Protein AF-0000000087542215 (afdb_homodimer)

Secondary structure (DSSP, 8-state):
---PPPPP------------------S--SS--TTEEEEEESS---HHHHHHHHHHHHHHT-S-EEE-SSHHHHHHTT---------S--EEE-S-GGG---TTPEEEEE---TTPEEGGGPPPPSEEEEEE--TTS---HHHHHH-SEEEE---SS---HHHHHHHHHHHHHHHTT-STTSGGG-/---PPPPP------------------S--SS--TTEEEEEESS---HHHHHHHHHHHHHHT-S-EEE-SSHHHHHHTT---------S--EEE-S-GGG---TTPEEEEE---TTPEEGGGPPPPSEEEEEE--TTS---HHHHHH-SEEEE---SS---HHHHHHHHHHHHHHHTT-STTSGGG-

Nearest PDB structures (foldseek):
  1v2x-assembly1_A-2  TM=7.928E-01  e=1.496E-0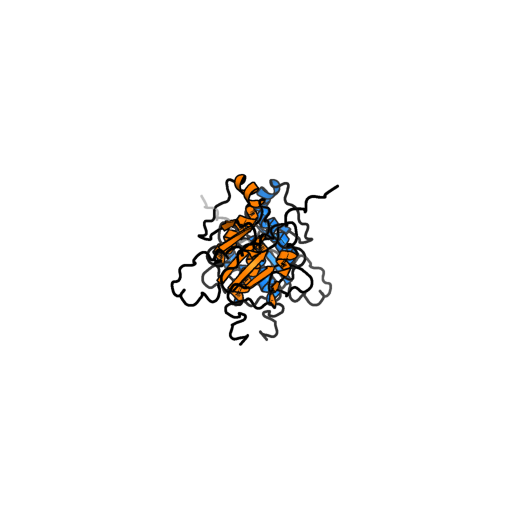8  Thermus thermophilus
  7edc-assembly1_A-2  TM=7.961E-01  e=5.484E-08  Escherichia coli
  5l0z-assembly1_B  TM=7.929E-01  e=1.410E-07  Sinorhizobium meliloti 1021
  4x3m-assembly1_B  TM=7.501E-01  e=1.114E-07  Thermus thermophilus HB8
  1ipa-assembly1_A  TM=7.919E-01  e=6.171E-07  Thermus thermophilus

Solvent-accessible surface area (backbone atoms only — not comparable to full-atom values): 21801 Å² total; per-residue (Å²): 133,83,80,74,80,77,77,81,81,77,77,75,70,80,72,81,76,76,77,77,68,72,80,65,82,75,60,76,65,61,80,68,64,70,72,42,39,32,39,36,35,43,43,40,57,47,43,68,47,52,51,48,36,47,53,43,32,46,28,71,62,38,63,35,37,36,34,28,71,58,46,29,61,61,40,37,74,67,49,80,76,61,81,69,74,81,46,100,45,54,76,44,83,44,92,49,72,87,74,58,68,63,88,80,42,43,41,30,29,54,43,90,52,91,87,39,39,49,48,78,77,55,64,47,58,44,26,29,33,39,33,36,41,23,82,89,57,72,62,55,64,71,59,53,68,66,28,80,42,45,26,22,74,93,48,51,74,84,74,56,60,37,43,49,53,38,38,55,53,44,53,50,58,61,48,54,68,54,19,56,81,10,79,84,56,103,128,84,74,72,80,77,75,81,77,78,76,74,69,79,70,80,74,76,76,77,69,71,80,63,83,74,62,76,65,62,81,68,63,70,72,42,37,32,39,35,36,42,43,39,57,48,46,66,48,52,51,46,37,48,52,42,31,46,26,72,62,38,64,37,38,37,34,27,70,57,47,29,60,62,40,37,74,66,47,80,77,60,82,70,74,78,46,100,44,55,76,43,83,44,93,50,72,85,75,58,67,62,89,79,41,44,40,31,31,54,43,89,52,91,88,39,38,50,48,79,77,54,64,47,59,45,25,30,33,41,32,37,44,23,82,88,57,72,61,53,66,71,60,53,69,66,26,79,42,45,25,22,77,94,51,51,75,84,74,55,61,36,42,48,51,39,39,53,52,46,51,50,58,61,48,54,69,54,20,56,80,10,79,86,56,103

Radius of gyration: 26.24 Å; Cα contacts (8 Å, |Δi|>4): 609; chains: 2; bounding box: 52×105×101 Å

Foldseek 3Di:
DDPPDDPPPPPPPPDPPPLPQPDPDPDVPPPLQLAAEEEEEEAAAALVLVLLLVVLCLVLVHQEYEYEDCRHVVHVVVDPDSVCPDDVHYYYYDHDPLSDDHPPAAEEEEDDDPPAAELLPDAAASHYYYYYYYQPDHDDPVSVVSGPHYYYHPDDDDDGPSVSSNVNSVSSVVCPSSHCPRPVND/DPPDPDPPPPPPPPPDPPLPPPPPDPDVPPPLQLAAEEEEEEAAAALVLVLLLVVLCLVLVHQEYEYEDCRHVVHVVVVPDSVCPPDVHYYYYDHDPLSDDPPPAAEEEEDDDPPAAELLPDAAASHYYYYYYYQPDHDDPVSVVSGPHYYYHPDDDDDGPSVSSNVNSVSSVVCPSSHCPRPVND

InterPro domains:
  IPR001537 tRNA/rRNA methyltransferase, SpoU type [PF00588] (39-170)
  IPR004384 RNA methyltransferase TrmJ/LasT [PTHR42786] (39-177)
  IPR029026 tRNA (guanine-N1-)-methyltransferase, N-terminal [G3DSA:3.40.1280.10] (31-183)
  IPR029028 Alpha/beta knot methyltransferases [SSF75217] (33-174)

Sequence (372 aa):
MAMLPSPPILKLTPSPIPRIIAPFPKGTPPVANKRYSCIGLFNPKSPENVGSVMRAAGCYGVASVFYTGKRYERAADFVTDTKKVHYDIPLIGIDDLKKILPLGCVPVAVELVEGARPLPEYTHPDRALYIFGPEDGSLDKDIRDWCEDVVYIPTTGCMNLAATVNVVLYDRMAKGNNTRSGPQFRMAMLPSPPILKLTPSPIPRIIAPFPKGTPPVANKRYSCIGLFNPKSPENVGSVMRAAGCYGVASVFYTGKRYERAADFVTDTKKVHYDIPLIGIDDLKKILPLGCVPVAVELVEGARPLPEYTHPDRALYIFGPEDGSLDKDIRDWCEDVVYIPTTGCMNLAATVNVVLYDRMAKGNNTRSGPQFR

Structure (mmCIF, N/CA/C/O backbone):
data_AF-0000000087542215-model_v1
#
loop_
_entity.id
_entity.type
_entity.pdbx_description
1 polymer 'tRNA/rRNA methyltransferase SpoU type domain-containing protein'
#
loop_
_atom_site.group_PDB
_atom_site.id
_atom_site.type_symbol
_atom_site.label_atom_id
_atom_site.label_alt_id
_atom_site.label_comp_id
_atom_site.label_asym_id
_atom_site.label_entity_id
_atom_site.label_seq_id
_atom_site.pdbx_PDB_ins_code
_atom_site.Cartn_x
_atom_site.Cartn_y
_atom_site.Cartn_z
_atom_site.occupancy
_atom_site.B_iso_or_equiv
_atom_site.auth_seq_id
_atom_site.auth_comp_id
_atom_site.auth_asym_id
_atom_site.auth_atom_id
_atom_site.pdbx_PDB_model_num
ATOM 1 N N . MET A 1 1 ? 18.953 -49.062 -56.219 1 31.47 1 MET A N 1
ATOM 2 C CA . MET A 1 1 ? 19.328 -48.5 -54.938 1 31.47 1 MET A CA 1
ATOM 3 C C . MET A 1 1 ? 18.109 -48.312 -54.031 1 31.47 1 MET A C 1
ATOM 5 O O . MET A 1 1 ? 17.188 -47.562 -54.344 1 31.47 1 MET A O 1
ATOM 9 N N . ALA A 1 2 ? 17.766 -49.375 -53.25 1 39.12 2 ALA A N 1
ATOM 10 C CA . ALA A 1 2 ? 16.578 -49.562 -52.438 1 39.12 2 ALA A CA 1
ATOM 11 C C . ALA A 1 2 ? 16.516 -48.5 -51.312 1 39.12 2 ALA A C 1
ATOM 13 O O . ALA A 1 2 ? 17.5 -48.281 -50.625 1 39.12 2 ALA A O 1
ATOM 14 N N . MET A 1 3 ? 15.703 -47.469 -51.438 1 37.94 3 MET A N 1
ATOM 15 C CA . MET A 1 3 ? 15.477 -46.375 -50.469 1 37.94 3 MET A CA 1
ATOM 16 C C . MET A 1 3 ? 15.109 -46.938 -49.094 1 37.94 3 MET A C 1
ATOM 18 O O . MET A 1 3 ? 14.18 -47.719 -48.969 1 37.94 3 MET A O 1
ATOM 22 N N . LEU A 1 4 ? 16.031 -47.156 -48.125 1 42.12 4 LEU A N 1
ATOM 23 C CA . LEU A 1 4 ? 15.781 -47.688 -46.812 1 42.12 4 LEU A CA 1
ATOM 24 C C . LEU A 1 4 ? 14.695 -46.906 -46.094 1 42.12 4 LEU A C 1
ATOM 26 O O . LEU A 1 4 ? 14.648 -45.656 -46.188 1 42.12 4 LEU A O 1
ATOM 30 N N . PRO A 1 5 ? 13.57 -47.5 -45.688 1 43.09 5 PRO A N 1
ATOM 31 C CA . PRO A 1 5 ? 12.453 -46.781 -45.031 1 43.09 5 PRO A CA 1
ATOM 32 C C . PRO A 1 5 ? 12.883 -46 -43.812 1 43.09 5 PRO A C 1
ATOM 34 O O . PRO A 1 5 ? 13.883 -46.344 -43.156 1 43.09 5 PRO A O 1
ATOM 37 N N . SER A 1 6 ? 12.625 -44.688 -43.688 1 43.38 6 SER A N 1
ATOM 38 C CA . SER A 1 6 ? 12.938 -43.781 -42.562 1 43.38 6 SER A CA 1
ATOM 39 C C . SER A 1 6 ? 12.445 -44.312 -41.25 1 43.38 6 SER A C 1
ATOM 41 O O . SER A 1 6 ? 11.406 -44.969 -41.188 1 43.38 6 SER A O 1
ATOM 43 N N . PRO A 1 7 ? 13.273 -44.5 -40.219 1 43 7 PRO A N 1
ATOM 44 C CA . PRO A 1 7 ? 12.93 -45.094 -38.938 1 43 7 PRO A CA 1
ATOM 45 C C . PRO A 1 7 ? 11.719 -44.438 -38.281 1 43 7 PRO A C 1
ATOM 47 O O . PRO A 1 7 ? 11.414 -43.281 -38.531 1 43 7 PRO A O 1
ATOM 50 N N . PRO A 1 8 ? 10.758 -45.219 -37.719 1 36.31 8 PRO A N 1
ATOM 51 C CA . PRO A 1 8 ? 9.516 -44.719 -37.125 1 36.31 8 PRO A CA 1
ATOM 52 C C . PRO A 1 8 ? 9.766 -43.688 -36.031 1 36.31 8 PRO A C 1
ATOM 54 O O . PRO A 1 8 ? 10.789 -43.75 -35.344 1 36.31 8 PRO A O 1
ATOM 57 N N . ILE A 1 9 ? 9.328 -42.438 -36.094 1 38.25 9 ILE A N 1
ATOM 58 C CA . ILE A 1 9 ? 9.359 -41.344 -35.125 1 38.25 9 ILE A CA 1
ATOM 59 C C . ILE A 1 9 ? 8.82 -41.844 -33.781 1 38.25 9 ILE A C 1
ATOM 61 O O . ILE A 1 9 ? 7.676 -42.281 -33.688 1 38.25 9 ILE A O 1
ATOM 65 N N . LEU A 1 10 ? 9.625 -42.406 -32.906 1 34.03 10 LEU A N 1
ATOM 66 C CA . LEU A 1 10 ? 9.195 -42.781 -31.547 1 34.03 10 LEU A CA 1
ATOM 67 C C . LEU A 1 10 ? 8.453 -41.625 -30.875 1 34.03 10 LEU A C 1
ATOM 69 O O . LEU A 1 10 ? 9.008 -40.531 -30.703 1 34.03 10 LEU A O 1
ATOM 73 N N . LYS A 1 11 ? 7.145 -41.594 -30.891 1 32.12 11 LYS A N 1
ATOM 74 C CA . LYS A 1 11 ? 6.289 -40.719 -30.125 1 32.12 11 LYS A CA 1
ATOM 75 C C . LYS A 1 11 ? 6.664 -40.719 -28.656 1 32.12 11 LYS A C 1
ATOM 77 O O . LYS A 1 11 ? 6.406 -41.688 -27.938 1 32.12 11 LYS A O 1
ATOM 82 N N . LEU A 1 12 ? 7.77 -40.094 -28.203 1 32.38 12 LEU A N 1
ATOM 83 C CA . LEU A 1 12 ? 8.016 -39.906 -26.766 1 32.38 12 LEU A CA 1
ATOM 84 C C . LEU A 1 12 ? 6.789 -39.344 -26.078 1 32.38 12 LEU A C 1
ATOM 86 O O . LEU A 1 12 ? 6.312 -38.25 -26.438 1 32.38 12 LEU A O 1
ATOM 90 N N . THR A 1 13 ? 5.887 -40.156 -25.562 1 32.31 13 THR A N 1
ATOM 91 C CA . THR A 1 13 ? 4.789 -39.719 -24.719 1 32.31 13 THR A CA 1
ATOM 92 C C . THR A 1 13 ? 5.312 -38.875 -23.547 1 32.31 13 THR A C 1
ATOM 94 O O . THR A 1 13 ? 6.25 -39.281 -22.859 1 32.31 13 THR A O 1
ATOM 97 N N . PRO A 1 14 ? 5.219 -37.594 -23.578 1 31.34 14 PRO A N 1
ATOM 98 C CA . PRO A 1 14 ? 5.711 -36.781 -22.453 1 31.34 14 PRO A CA 1
ATOM 99 C C . PRO A 1 14 ? 5.293 -37.344 -21.094 1 31.34 14 PRO A C 1
ATOM 101 O O . PRO A 1 14 ? 4.152 -37.781 -20.938 1 31.34 14 PRO A O 1
ATOM 104 N N . SER A 1 15 ? 6.094 -38.062 -20.359 1 33.78 15 SER A N 1
ATOM 105 C CA . SER A 1 15 ? 5.836 -38.531 -18.984 1 33.78 15 SER A CA 1
ATOM 106 C C . SER A 1 15 ? 5.266 -37.375 -18.141 1 33.78 15 SER A C 1
ATOM 108 O O . SER A 1 15 ? 5.605 -36.219 -18.344 1 33.78 15 SER A O 1
ATOM 110 N N . PRO A 1 16 ? 4.133 -37.594 -17.453 1 33.88 16 PRO A N 1
ATOM 111 C CA . PRO A 1 16 ? 3.506 -36.594 -16.578 1 33.88 16 PRO A CA 1
ATOM 112 C C . PRO A 1 16 ? 4.484 -36 -15.57 1 33.88 16 PRO A C 1
ATOM 114 O O . PRO A 1 16 ? 5.344 -36.688 -15.039 1 33.88 16 PRO A O 1
ATOM 117 N N . ILE A 1 17 ? 5.023 -34.875 -15.75 1 36.44 17 ILE A N 1
ATOM 118 C CA . ILE A 1 17 ? 5.871 -34.156 -14.805 1 36.44 17 ILE A CA 1
ATOM 119 C C . ILE A 1 17 ? 5.32 -34.312 -13.391 1 36.44 17 ILE A C 1
ATOM 121 O O . ILE A 1 17 ? 4.164 -33.969 -13.125 1 36.44 17 ILE A O 1
ATOM 125 N N . PRO A 1 18 ? 5.828 -35.125 -12.5 1 31.59 18 PRO A N 1
ATOM 126 C CA . PRO A 1 18 ? 5.332 -35.312 -11.133 1 31.59 18 PRO A CA 1
ATOM 127 C C . PRO A 1 18 ? 5.133 -33.969 -10.406 1 31.59 18 PRO A C 1
ATOM 129 O O . PRO A 1 18 ? 5.945 -33.062 -10.562 1 31.59 18 PRO A O 1
ATOM 132 N N . ARG A 1 19 ? 3.9 -33.531 -10.062 1 34.66 19 ARG A N 1
ATOM 133 C CA . ARG A 1 19 ? 3.588 -32.438 -9.148 1 34.66 19 ARG A CA 1
ATOM 134 C C . ARG A 1 19 ? 4.449 -32.531 -7.887 1 34.66 19 ARG A C 1
ATOM 136 O O . ARG A 1 19 ? 4.355 -33.5 -7.125 1 34.66 19 ARG A O 1
ATOM 143 N N . ILE A 1 20 ? 5.648 -32.219 -7.93 1 34.59 20 ILE A N 1
ATOM 144 C CA . ILE A 1 20 ? 6.426 -32.188 -6.695 1 34.59 20 ILE A CA 1
ATOM 145 C C . ILE A 1 20 ? 5.582 -31.594 -5.574 1 34.59 20 ILE A C 1
ATOM 147 O O . ILE A 1 20 ? 5.262 -30.391 -5.598 1 34.59 20 ILE A O 1
ATOM 151 N N . ILE A 1 21 ? 4.648 -32.312 -4.945 1 34.81 21 ILE A N 1
ATOM 152 C CA . ILE A 1 21 ? 4 -31.938 -3.693 1 34.81 21 ILE A CA 1
ATOM 153 C C . ILE A 1 21 ? 5.039 -31.859 -2.578 1 34.81 21 ILE A C 1
ATOM 155 O O . ILE A 1 21 ? 5.574 -32.875 -2.141 1 34.81 21 ILE A O 1
ATOM 159 N N . ALA A 1 22 ? 5.848 -30.938 -2.477 1 34.91 22 ALA A N 1
ATOM 160 C CA . ALA A 1 22 ? 6.637 -30.875 -1.251 1 34.91 22 ALA A CA 1
ATOM 161 C C . ALA A 1 22 ? 5.785 -31.219 -0.033 1 34.91 22 ALA A C 1
ATOM 163 O O . ALA A 1 22 ? 4.652 -30.75 0.095 1 34.91 22 ALA A O 1
ATOM 164 N N . PRO A 1 23 ? 6.117 -32.281 0.608 1 35 23 PRO A N 1
ATOM 165 C CA . PRO A 1 23 ? 5.359 -32.688 1.804 1 35 23 PRO A CA 1
ATOM 166 C C . PRO A 1 23 ? 5.211 -31.531 2.799 1 35 23 PRO A C 1
ATOM 168 O O . PRO A 1 23 ? 6.207 -30.922 3.193 1 35 23 PRO A O 1
ATOM 171 N N . PHE A 1 24 ? 4.234 -30.766 2.732 1 36.62 24 PHE A N 1
ATOM 172 C CA . PHE A 1 24 ? 3.914 -29.969 3.912 1 36.62 24 PHE A CA 1
ATOM 173 C C . PHE A 1 24 ? 3.676 -30.859 5.121 1 36.62 24 PHE A C 1
ATOM 175 O O . PHE A 1 24 ? 3.143 -31.969 4.988 1 36.62 24 PHE A O 1
ATOM 182 N N . PRO A 1 25 ? 4.367 -30.844 6.211 1 34.53 25 PRO A N 1
ATOM 183 C CA . PRO A 1 25 ? 4.113 -31.781 7.301 1 34.53 25 PRO A CA 1
ATOM 184 C C . PRO A 1 25 ? 2.629 -32.094 7.488 1 34.53 25 PRO A C 1
ATOM 186 O O . PRO A 1 25 ? 1.784 -31.219 7.234 1 34.53 25 PRO A O 1
ATOM 189 N N . LYS A 1 26 ? 2.184 -33.375 7.457 1 32.72 26 LYS A N 1
ATOM 190 C CA . LYS A 1 26 ? 0.874 -34 7.621 1 32.72 26 LYS A CA 1
ATOM 191 C C . LYS A 1 26 ? 0.189 -33.5 8.898 1 32.72 26 LYS A C 1
ATOM 193 O O . LYS A 1 26 ? -0.797 -34.094 9.344 1 32.72 26 LYS A O 1
ATOM 198 N N . GLY A 1 27 ? 0.905 -33.062 9.961 1 34.47 27 GLY A N 1
ATOM 199 C CA . GLY A 1 27 ? 0.021 -32.906 11.102 1 34.47 27 GLY A CA 1
ATOM 200 C C . GLY A 1 27 ? -1.297 -32.219 10.75 1 34.47 27 GLY A C 1
ATOM 201 O O . GLY A 1 27 ? -1.422 -31.609 9.695 1 34.47 27 GLY A O 1
ATOM 202 N N . THR A 1 28 ? -2.441 -32.875 11.289 1 33.12 28 THR A N 1
ATOM 203 C CA . THR A 1 28 ? -3.746 -32.25 11.078 1 33.12 28 THR A CA 1
ATOM 204 C C . THR A 1 28 ? -3.611 -30.734 10.938 1 33.12 28 THR A C 1
ATOM 206 O O . THR A 1 28 ? -3.205 -30.047 11.883 1 33.12 28 THR A O 1
ATOM 209 N N . PRO A 1 29 ? -3.156 -30.359 9.859 1 36.34 29 PRO A N 1
ATOM 210 C CA . PRO A 1 29 ? -2.836 -28.922 9.945 1 36.34 29 PRO A CA 1
ATOM 211 C C . PRO A 1 29 ? -3.852 -28.141 10.773 1 36.34 29 PRO A C 1
ATOM 213 O O . PRO A 1 29 ? -5.055 -28.406 10.695 1 36.34 29 PRO A O 1
ATOM 216 N N . PRO A 1 30 ? -3.594 -27.859 12.086 1 35.31 30 PRO A N 1
ATOM 217 C CA . PRO A 1 30 ? -4.641 -27.078 12.734 1 35.31 30 PRO A CA 1
ATOM 218 C C . PRO A 1 30 ? -5.613 -26.453 11.742 1 35.31 30 PRO A C 1
ATOM 220 O O . PRO A 1 30 ? -5.305 -26.359 10.547 1 35.31 30 PRO A O 1
ATOM 223 N N . VAL A 1 31 ? -6.867 -26.141 12.164 1 35.84 31 VAL A N 1
ATOM 224 C CA . VAL A 1 31 ? -7.809 -25.375 11.344 1 35.84 31 VAL A CA 1
ATOM 225 C C . VAL A 1 31 ? -7.051 -24.609 10.266 1 35.84 31 VAL A C 1
ATOM 227 O O . VAL A 1 31 ? -6.051 -23.938 10.555 1 35.84 31 VAL A O 1
ATOM 230 N N . ALA A 1 32 ? -6.777 -25.141 9.055 1 42.25 32 ALA A N 1
ATOM 231 C CA . ALA A 1 32 ? -6.285 -24.438 7.879 1 42.25 32 ALA A CA 1
ATOM 232 C C . ALA A 1 32 ? -6.383 -22.922 8.062 1 42.25 32 ALA A C 1
ATOM 234 O O . ALA A 1 32 ? -7.438 -22.406 8.445 1 42.25 32 ALA A O 1
ATOM 235 N N . ASN A 1 33 ? -5.445 -22.297 8.672 1 51.94 33 ASN A N 1
ATOM 236 C CA . ASN A 1 33 ? -5.414 -20.844 8.82 1 51.94 33 ASN A CA 1
ATOM 237 C C . ASN A 1 33 ? -6.254 -20.141 7.758 1 51.94 33 ASN A C 1
ATOM 239 O O . ASN A 1 33 ? -5.934 -20.203 6.57 1 51.94 33 ASN A O 1
ATOM 243 N N . LYS A 1 34 ? -7.582 -20.094 7.969 1 57.12 34 LYS A N 1
ATOM 244 C CA . LYS A 1 34 ? -8.609 -19.547 7.094 1 57.12 34 LYS A CA 1
ATOM 245 C C . LYS A 1 34 ? -8.094 -18.312 6.359 1 57.12 34 LYS A C 1
ATOM 247 O O . LYS A 1 34 ? -8.656 -17.906 5.34 1 57.12 34 LYS A O 1
ATOM 252 N N . ARG A 1 35 ? -6.859 -17.922 6.555 1 83 35 ARG A N 1
ATOM 253 C CA . ARG A 1 35 ? -6.484 -16.797 5.703 1 83 35 ARG A CA 1
ATOM 254 C C . ARG A 1 35 ? -5.039 -16.922 5.234 1 83 35 ARG A C 1
ATOM 256 O O . ARG A 1 35 ? -4.211 -16.062 5.52 1 83 35 ARG A O 1
ATOM 263 N N . TYR A 1 36 ? -4.785 -18.094 4.434 1 93.12 36 TYR A N 1
ATOM 264 C CA . TYR A 1 36 ? -3.463 -18.391 3.891 1 93.12 36 TYR A CA 1
ATOM 265 C C . TYR A 1 36 ? -3.207 -17.594 2.617 1 93.12 36 TYR A C 1
ATOM 267 O O . TYR A 1 36 ? -4.09 -17.469 1.766 1 93.12 36 TYR A O 1
ATOM 275 N N . SER A 1 37 ? -2.006 -16.984 2.516 1 96.5 37 SER A N 1
ATOM 276 C CA . SER A 1 37 ? -1.646 -16.328 1.268 1 96.5 37 SER A CA 1
ATOM 277 C C . SER A 1 37 ? -0.157 -16.484 0.97 1 96.5 37 SER A C 1
ATOM 279 O O . SER A 1 37 ? 0.66 -16.562 1.889 1 96.5 37 SER A O 1
ATOM 281 N N . CYS A 1 38 ? 0.193 -16.625 -0.28 1 97.56 38 CYS A N 1
ATOM 282 C CA . CYS A 1 38 ? 1.548 -16.547 -0.812 1 97.56 38 CYS A CA 1
ATOM 283 C C . CYS A 1 38 ? 1.608 -15.594 -2.002 1 97.56 38 CYS A C 1
ATOM 285 O O . CYS A 1 38 ? 0.571 -15.18 -2.529 1 97.56 38 CYS A O 1
ATOM 287 N N . ILE A 1 39 ? 2.861 -15.266 -2.375 1 98.31 39 ILE A N 1
ATOM 288 C CA . ILE A 1 39 ? 3.084 -14.289 -3.432 1 98.31 39 ILE A CA 1
ATOM 289 C C . ILE A 1 39 ? 3.949 -14.906 -4.531 1 98.31 39 ILE A C 1
ATOM 291 O O . ILE A 1 39 ? 4.918 -15.609 -4.242 1 98.31 39 ILE A O 1
ATOM 295 N N . GLY A 1 40 ? 3.564 -14.727 -5.75 1 98.31 40 GLY A N 1
ATOM 296 C CA . GLY A 1 40 ? 4.391 -15.023 -6.91 1 98.31 40 GLY A CA 1
ATOM 297 C C . GLY A 1 40 ? 4.797 -13.781 -7.688 1 98.31 40 GLY A C 1
ATOM 298 O O . GLY A 1 40 ? 3.945 -13.062 -8.211 1 98.31 40 GLY A O 1
ATOM 299 N N . LEU A 1 41 ? 6.09 -13.547 -7.793 1 97.88 41 LEU A N 1
ATOM 300 C CA . LEU A 1 41 ? 6.637 -12.453 -8.586 1 97.88 41 LEU A CA 1
ATOM 301 C C . LEU A 1 41 ? 7.145 -12.961 -9.938 1 97.88 41 LEU A C 1
ATOM 303 O O . LEU A 1 41 ? 8.047 -13.797 -9.984 1 97.88 41 LEU A O 1
ATOM 307 N N . PHE A 1 42 ? 6.578 -12.414 -10.977 1 97.69 42 PHE A N 1
ATOM 308 C CA . PHE A 1 42 ? 7 -12.812 -12.312 1 97.69 42 PHE A CA 1
ATOM 309 C C . PHE A 1 42 ? 8.109 -11.898 -12.828 1 97.69 42 PHE A C 1
ATOM 311 O O . PHE A 1 42 ? 7.855 -10.75 -13.188 1 97.69 42 PHE A O 1
ATOM 318 N N . ASN A 1 43 ? 9.32 -12.328 -12.844 1 96.25 43 ASN A N 1
ATOM 319 C CA . ASN A 1 43 ? 10.508 -11.68 -13.406 1 96.25 43 ASN A CA 1
ATOM 320 C C . ASN A 1 43 ? 10.727 -10.297 -12.805 1 96.25 43 ASN A C 1
ATOM 322 O O . ASN A 1 43 ? 10.891 -9.32 -13.539 1 96.25 43 ASN A O 1
ATOM 326 N N . PRO A 1 44 ? 10.797 -10.242 -11.484 1 96.06 44 PRO A N 1
ATOM 327 C CA . PRO A 1 44 ? 11.07 -8.938 -10.875 1 96.06 44 PRO A CA 1
ATOM 328 C C . PRO A 1 44 ? 12.398 -8.344 -11.32 1 96.06 44 PRO A C 1
ATOM 330 O O . PRO A 1 44 ? 13.359 -9.078 -11.562 1 96.06 44 PRO A O 1
ATOM 333 N N . LYS A 1 45 ? 12.461 -7.02 -11.359 1 92.94 45 LYS A N 1
ATOM 334 C CA . LYS A 1 45 ? 13.609 -6.316 -11.93 1 92.94 45 LYS A CA 1
ATOM 335 C C . LYS A 1 45 ? 14.641 -5.992 -10.852 1 92.94 45 LYS A C 1
ATOM 337 O O . LYS A 1 45 ? 15.828 -6.289 -11.016 1 92.94 45 LYS A O 1
ATOM 342 N N . SER A 1 46 ? 14.227 -5.359 -9.742 1 90 46 SER A N 1
ATOM 343 C CA . SER A 1 46 ? 15.234 -4.793 -8.859 1 90 46 SER A CA 1
ATOM 344 C C . SER A 1 46 ? 15.195 -5.449 -7.48 1 90 46 SER A C 1
ATOM 346 O O . SER A 1 46 ? 14.117 -5.766 -6.969 1 90 46 SER A O 1
ATOM 348 N 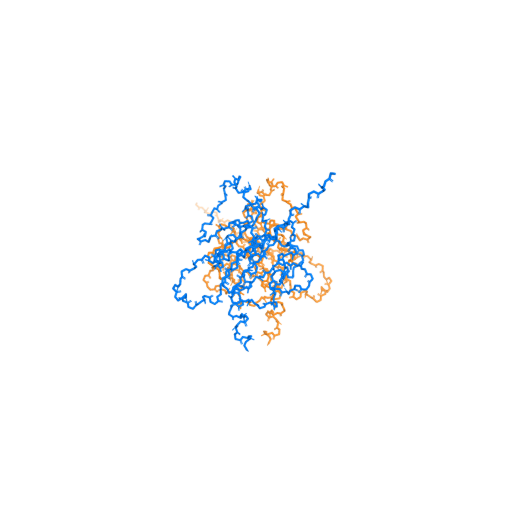N . PRO A 1 47 ? 16.391 -5.668 -6.852 1 90.75 47 PRO A N 1
ATOM 349 C CA . PRO A 1 47 ? 16.453 -6.176 -5.48 1 90.75 47 PRO A CA 1
ATOM 350 C C . PRO A 1 47 ? 15.703 -5.293 -4.484 1 90.75 47 PRO A C 1
ATOM 352 O O . PRO A 1 47 ? 15.141 -5.797 -3.51 1 90.75 47 PRO A O 1
ATOM 355 N N . GLU A 1 48 ? 15.633 -4.016 -4.781 1 87.94 48 GLU A N 1
ATOM 356 C CA . GLU A 1 48 ? 14.938 -3.074 -3.906 1 87.94 48 GLU A CA 1
ATOM 357 C C . GLU A 1 48 ? 13.445 -3.393 -3.836 1 87.94 48 GLU A C 1
ATOM 359 O O . GLU A 1 48 ? 12.859 -3.404 -2.752 1 87.94 48 GLU A O 1
ATOM 364 N N . ASN A 1 49 ? 12.914 -3.67 -4.992 1 92.44 49 ASN A N 1
ATOM 365 C CA . ASN A 1 49 ? 11.492 -4.008 -5.035 1 92.44 49 ASN A CA 1
ATOM 366 C C . ASN A 1 49 ? 11.211 -5.34 -4.348 1 92.44 49 ASN A C 1
ATOM 368 O O . ASN A 1 49 ? 10.234 -5.473 -3.609 1 92.44 49 ASN A O 1
ATOM 372 N N . VAL A 1 50 ? 12.062 -6.277 -4.586 1 94 50 VAL A N 1
ATOM 373 C CA . VAL A 1 50 ? 11.898 -7.574 -3.943 1 94 50 VAL A CA 1
ATOM 374 C C . VAL A 1 50 ? 12.031 -7.426 -2.43 1 94 50 VAL A C 1
ATOM 376 O O . VAL A 1 50 ? 11.242 -7.996 -1.673 1 94 50 VAL A O 1
ATOM 379 N N . GLY A 1 51 ? 13.023 -6.668 -1.975 1 92.12 51 GLY A N 1
ATOM 380 C CA . GLY A 1 51 ? 13.156 -6.383 -0.556 1 92.12 51 GLY A CA 1
ATOM 381 C C . GLY A 1 51 ? 11.914 -5.75 0.047 1 92.12 51 GLY A C 1
ATOM 382 O O . GLY A 1 51 ? 11.477 -6.145 1.129 1 92.12 51 GLY A O 1
ATOM 383 N N . SER A 1 52 ? 11.328 -4.781 -0.643 1 93.38 52 SER A N 1
ATOM 384 C CA . SER A 1 52 ? 10.125 -4.105 -0.178 1 93.38 52 SER A CA 1
ATOM 385 C C . SER A 1 52 ? 8.938 -5.062 -0.138 1 93.38 52 SER A C 1
ATOM 387 O O . SER A 1 52 ? 8.086 -4.973 0.753 1 93.38 52 SER A O 1
ATOM 389 N N . VAL A 1 53 ? 8.891 -5.949 -1.101 1 96.31 53 VAL A N 1
ATOM 390 C CA . VAL A 1 53 ? 7.852 -6.969 -1.117 1 96.31 53 VAL A CA 1
ATOM 391 C C . VAL A 1 53 ? 8.016 -7.898 0.082 1 96.31 53 VAL A C 1
ATOM 393 O O . VAL A 1 53 ? 7.031 -8.273 0.726 1 96.31 53 VAL A O 1
ATOM 396 N N . MET A 1 54 ? 9.234 -8.258 0.412 1 95.56 54 MET A N 1
ATOM 397 C CA . MET A 1 54 ? 9.508 -9.117 1.559 1 95.56 54 MET A CA 1
ATOM 398 C C . MET A 1 54 ? 9.07 -8.445 2.857 1 95.56 54 MET A C 1
ATOM 400 O O . MET A 1 54 ? 8.516 -9.102 3.742 1 95.56 54 MET A O 1
ATOM 404 N N . ARG A 1 55 ? 9.344 -7.184 2.953 1 93.88 55 ARG A N 1
ATOM 405 C CA . ARG A 1 55 ? 8.875 -6.441 4.117 1 93.88 55 ARG A CA 1
ATOM 406 C C . ARG A 1 55 ? 7.352 -6.477 4.207 1 93.88 55 ARG A C 1
ATOM 408 O O . ARG A 1 55 ? 6.789 -6.699 5.281 1 93.88 55 ARG A O 1
ATOM 415 N N . ALA A 1 56 ? 6.684 -6.258 3.107 1 96.06 56 ALA A N 1
ATOM 416 C CA . ALA A 1 56 ? 5.227 -6.348 3.062 1 96.06 56 ALA A CA 1
ATOM 417 C C . ALA A 1 56 ? 4.75 -7.73 3.496 1 96.06 56 ALA A C 1
ATOM 419 O O . ALA A 1 56 ? 3.816 -7.852 4.293 1 96.06 56 ALA A O 1
ATOM 420 N N . ALA A 1 57 ? 5.43 -8.727 2.959 1 96.12 57 ALA A N 1
ATOM 421 C CA . ALA A 1 57 ? 5.078 -10.102 3.293 1 96.12 57 ALA A CA 1
ATOM 422 C C . ALA A 1 57 ? 5.137 -10.336 4.801 1 96.12 57 ALA A C 1
ATOM 424 O O . ALA A 1 57 ? 4.242 -10.961 5.375 1 96.12 57 ALA A O 1
ATOM 425 N N . GLY A 1 58 ? 6.156 -9.867 5.434 1 94.06 58 GLY A N 1
ATOM 426 C CA . GLY A 1 58 ? 6.277 -9.977 6.879 1 94.06 58 GLY A CA 1
ATOM 427 C C . GLY A 1 58 ? 5.168 -9.25 7.625 1 94.06 58 GLY A C 1
ATOM 428 O O . GLY A 1 58 ? 4.598 -9.789 8.57 1 94.06 58 GLY A O 1
ATOM 429 N N . CYS A 1 59 ? 4.801 -8.094 7.18 1 94.56 59 CYS A N 1
ATOM 430 C CA . CYS A 1 59 ? 3.797 -7.258 7.828 1 94.56 59 CYS A CA 1
ATOM 431 C C . CYS A 1 59 ? 2.43 -7.934 7.809 1 94.56 59 CYS A C 1
ATOM 433 O O . CYS A 1 59 ? 1.646 -7.781 8.75 1 94.56 59 CYS A O 1
ATOM 435 N N . TYR A 1 60 ? 2.188 -8.672 6.738 1 96.19 60 TYR A N 1
ATOM 436 C CA . TYR A 1 60 ? 0.832 -9.18 6.551 1 96.19 60 TYR A CA 1
ATOM 437 C C . TYR A 1 60 ? 0.775 -10.688 6.777 1 96.19 60 TYR A C 1
ATOM 439 O O . TYR A 1 60 ? -0.271 -11.312 6.586 1 96.19 60 TYR A O 1
ATOM 447 N N . GLY A 1 61 ? 1.881 -11.312 7.148 1 94.19 61 GLY A N 1
ATOM 448 C CA . GLY A 1 61 ? 1.906 -12.727 7.488 1 94.19 61 GLY A CA 1
ATOM 449 C C . GLY A 1 61 ? 1.803 -13.633 6.277 1 94.19 61 GLY A C 1
ATOM 450 O O . GLY A 1 61 ? 1.103 -14.648 6.312 1 94.19 61 GLY A O 1
ATOM 451 N N . VAL A 1 62 ? 2.414 -13.297 5.219 1 96.5 62 VAL A N 1
ATOM 452 C CA . VAL A 1 62 ? 2.488 -14.117 4.016 1 96.5 62 VAL A CA 1
ATOM 453 C C . VAL A 1 62 ? 3.357 -15.344 4.281 1 96.5 62 VAL A C 1
ATOM 455 O O . VAL A 1 62 ? 4.395 -15.25 4.941 1 96.5 62 VAL A O 1
ATOM 458 N N . ALA A 1 63 ? 2.9 -16.438 3.711 1 95.5 63 ALA A N 1
ATOM 459 C CA . ALA A 1 63 ? 3.559 -17.703 4.031 1 95.5 63 ALA A CA 1
ATOM 460 C C . ALA A 1 63 ? 4.879 -17.844 3.281 1 95.5 63 ALA A C 1
ATOM 462 O O . ALA A 1 63 ? 5.867 -18.328 3.838 1 95.5 63 ALA A O 1
ATOM 463 N N . SER A 1 64 ? 4.922 -17.469 2.043 1 95.69 64 SER A N 1
ATOM 464 C CA . SER A 1 64 ? 6.105 -17.594 1.197 1 95.69 64 SER A CA 1
ATOM 465 C C . SER A 1 64 ? 6.02 -16.672 -0.012 1 95.69 64 SER A C 1
ATOM 467 O O . SER A 1 64 ? 4.926 -16.297 -0.437 1 95.69 64 SER A O 1
ATOM 469 N N . VAL A 1 65 ? 7.195 -16.328 -0.475 1 97.19 65 VAL A N 1
ATOM 470 C CA . VAL A 1 65 ? 7.309 -15.531 -1.697 1 97.19 65 VAL A CA 1
ATOM 471 C C . VAL A 1 65 ? 8.102 -16.312 -2.744 1 97.19 65 VAL A C 1
ATOM 473 O O . VAL A 1 65 ? 9.211 -16.781 -2.469 1 97.19 65 VAL A O 1
ATOM 476 N N . PHE A 1 66 ? 7.488 -16.438 -3.9 1 97 66 PHE A N 1
ATOM 477 C CA . PHE A 1 66 ? 8.141 -17.078 -5.035 1 97 66 PHE A CA 1
ATOM 478 C C . PHE A 1 66 ? 8.508 -16.062 -6.102 1 97 66 PHE A C 1
ATOM 480 O O . PHE A 1 66 ? 7.824 -15.039 -6.254 1 97 66 PHE A O 1
ATOM 487 N N . TYR A 1 67 ? 9.594 -16.281 -6.805 1 96.81 67 TYR A N 1
ATOM 488 C CA . TYR A 1 67 ? 9.922 -15.414 -7.93 1 96.81 67 TYR A CA 1
ATOM 489 C C . TYR A 1 67 ? 10.492 -16.219 -9.094 1 96.81 67 TYR A C 1
ATOM 491 O O . TYR A 1 67 ? 11.031 -17.312 -8.898 1 96.81 67 TYR A O 1
ATOM 499 N N . THR A 1 68 ? 10.305 -15.719 -10.281 1 96.44 68 THR A N 1
ATOM 500 C CA . THR A 1 68 ? 10.891 -16.297 -11.492 1 96.44 68 THR A CA 1
ATOM 501 C C . THR A 1 68 ? 11.836 -15.297 -12.156 1 96.44 68 THR A C 1
ATOM 503 O O . THR A 1 68 ? 11.805 -14.102 -11.852 1 96.44 68 THR A O 1
ATOM 506 N N . GLY A 1 69 ? 12.656 -15.805 -13.062 1 92.44 69 GLY A N 1
ATOM 507 C CA . GLY A 1 69 ? 13.539 -14.969 -13.859 1 92.44 69 GLY A CA 1
ATOM 508 C C . GLY A 1 69 ? 14.914 -14.797 -13.242 1 92.44 69 GLY A C 1
ATOM 509 O O . GLY A 1 69 ? 15.164 -15.266 -12.133 1 92.44 69 GLY A O 1
ATOM 510 N N . LYS A 1 70 ? 15.797 -14.094 -13.953 1 89.12 70 LYS A N 1
ATOM 511 C CA . LYS A 1 70 ? 17.188 -13.992 -13.531 1 89.12 70 LYS A CA 1
ATOM 512 C C . LYS A 1 70 ? 17.562 -12.555 -13.195 1 89.12 70 LYS A C 1
ATOM 514 O O . LYS A 1 70 ? 18.656 -12.289 -12.688 1 89.12 70 LYS A O 1
ATOM 519 N N . ARG A 1 71 ? 16.656 -11.688 -13.461 1 89 71 ARG A N 1
ATOM 520 C CA . ARG A 1 71 ? 17 -10.273 -13.305 1 89 71 ARG A CA 1
ATOM 521 C C . ARG A 1 71 ? 17.297 -9.953 -11.844 1 89 71 ARG A C 1
ATOM 523 O O . ARG A 1 71 ? 18.312 -9.312 -11.539 1 89 71 ARG A O 1
ATOM 530 N N . TYR A 1 72 ? 16.406 -10.406 -11.023 1 87.5 72 TYR A N 1
ATOM 531 C CA . TYR A 1 72 ? 16.594 -10.18 -9.594 1 87.5 72 TYR A CA 1
ATOM 532 C C . TYR A 1 72 ? 17.875 -10.82 -9.102 1 87.5 72 TYR A C 1
ATOM 534 O O . TYR A 1 72 ? 18.641 -10.195 -8.367 1 87.5 72 TYR A O 1
ATOM 542 N N . GLU A 1 73 ? 18.172 -12.023 -9.453 1 84.25 73 GLU A N 1
ATOM 543 C CA . GLU A 1 73 ? 19.375 -12.719 -9 1 84.25 73 GLU A CA 1
ATOM 544 C C . GLU A 1 73 ? 20.641 -11.992 -9.453 1 84.25 73 GLU A C 1
ATOM 546 O O . GLU A 1 73 ? 21.594 -11.852 -8.68 1 84.25 73 GLU A O 1
ATOM 551 N N . ARG A 1 74 ? 20.594 -11.562 -10.578 1 81.75 74 ARG A N 1
ATOM 552 C CA . ARG A 1 74 ? 21.734 -10.852 -11.133 1 81.75 74 ARG A CA 1
ATOM 553 C C . ARG A 1 74 ? 21.969 -9.523 -10.414 1 81.75 74 ARG A C 1
ATOM 555 O O . ARG A 1 74 ? 23.109 -9.141 -10.156 1 81.75 74 ARG A O 1
ATOM 562 N N . ALA A 1 75 ? 20.938 -8.945 -10.094 1 78.5 75 ALA A N 1
ATOM 563 C CA . ALA A 1 75 ? 21.016 -7.645 -9.438 1 78.5 75 ALA A CA 1
ATOM 564 C C . ALA A 1 75 ? 21.359 -7.793 -7.957 1 78.5 75 ALA A C 1
ATOM 566 O O . ALA A 1 75 ? 22.078 -6.961 -7.395 1 78.5 75 ALA A O 1
ATOM 567 N N . ALA A 1 76 ? 20.75 -8.773 -7.305 1 71.94 76 ALA A N 1
ATOM 568 C CA . ALA A 1 76 ? 20.969 -9.008 -5.879 1 71.94 76 ALA A CA 1
ATOM 569 C C . ALA A 1 76 ? 22.438 -9.281 -5.578 1 71.94 76 ALA A C 1
ATOM 571 O O . ALA A 1 76 ? 22.938 -8.906 -4.516 1 71.94 76 ALA A O 1
ATOM 572 N N . ASP A 1 77 ? 23 -9.992 -6.445 1 68.38 77 ASP A N 1
ATOM 573 C CA . ASP A 1 77 ? 24.422 -10.266 -6.289 1 68.38 77 ASP A CA 1
ATOM 574 C C . ASP A 1 77 ? 25.234 -8.969 -6.242 1 68.38 77 ASP A C 1
ATOM 576 O O . ASP A 1 77 ? 26.328 -8.938 -5.676 1 68.38 77 ASP A O 1
ATOM 580 N N . PHE A 1 78 ? 24.609 -7.992 -6.75 1 60.62 78 PHE A N 1
ATOM 581 C CA . PHE A 1 78 ? 25.344 -6.738 -6.836 1 60.62 78 PHE A CA 1
ATOM 582 C C . PHE A 1 78 ? 24.984 -5.82 -5.676 1 60.62 78 PHE A C 1
ATOM 584 O O . PHE A 1 78 ? 25.672 -4.816 -5.438 1 60.62 78 PHE A O 1
ATOM 591 N N . VAL A 1 79 ? 23.812 -6.148 -5.133 1 55.84 79 VAL A N 1
ATOM 592 C CA . VAL A 1 79 ? 23.375 -5.242 -4.074 1 55.84 79 VAL A CA 1
ATOM 593 C C . VAL A 1 79 ? 23.828 -5.785 -2.717 1 55.84 79 VAL A C 1
ATOM 595 O O . VAL A 1 79 ? 23.453 -6.898 -2.336 1 55.84 79 VAL A O 1
ATOM 598 N N . THR A 1 80 ? 24.953 -5.566 -2.248 1 45.34 80 THR A N 1
ATOM 599 C CA . THR A 1 80 ? 25.469 -5.914 -0.93 1 45.34 80 THR A CA 1
ATOM 600 C C . THR A 1 80 ? 24.469 -5.523 0.161 1 45.34 80 THR A C 1
ATOM 602 O O . THR A 1 80 ? 24.375 -6.195 1.19 1 45.34 80 THR A O 1
ATOM 605 N N . ASP A 1 81 ? 23.953 -4.371 0.209 1 42.5 81 ASP A N 1
ATOM 606 C CA . ASP A 1 81 ? 23.406 -3.725 1.4 1 42.5 81 ASP A CA 1
ATOM 607 C C . ASP A 1 81 ? 21.891 -3.887 1.47 1 42.5 81 ASP A C 1
ATOM 609 O O . ASP A 1 81 ? 21.156 -2.898 1.453 1 42.5 81 ASP A O 1
ATOM 613 N N . THR A 1 82 ? 21.344 -4.934 0.955 1 46.84 82 THR A N 1
ATOM 614 C CA . THR A 1 82 ? 19.906 -4.93 1.204 1 46.84 82 THR A CA 1
ATOM 615 C C . THR A 1 82 ? 19.625 -5.102 2.691 1 46.84 82 THR A C 1
ATOM 617 O O . THR A 1 82 ? 20.156 -6.008 3.332 1 46.84 82 THR A O 1
ATOM 620 N N . LYS A 1 83 ? 19.375 -4.027 3.373 1 44.03 83 LYS A N 1
ATOM 621 C CA . LYS A 1 83 ? 18.938 -4.23 4.75 1 44.03 83 LYS A CA 1
ATOM 622 C C . LYS A 1 83 ? 17.969 -5.398 4.852 1 44.03 83 LYS A C 1
ATOM 624 O O . LYS A 1 83 ? 16.891 -5.371 4.25 1 44.03 83 LYS A O 1
ATOM 629 N N . LYS A 1 84 ? 18.531 -6.66 4.914 1 47.81 84 LYS A N 1
ATOM 630 C CA . LYS A 1 84 ? 17.812 -7.926 5.07 1 47.81 84 LYS A CA 1
ATOM 631 C C . LYS A 1 84 ? 16.781 -7.84 6.18 1 47.81 84 LYS A C 1
ATOM 633 O O . LYS A 1 84 ? 17.125 -7.785 7.363 1 47.81 84 LYS A O 1
ATOM 638 N N . VAL A 1 85 ? 15.844 -6.832 6.141 1 50.22 85 VAL A N 1
ATOM 639 C CA . VAL A 1 85 ? 14.805 -7.082 7.133 1 50.22 85 VAL A CA 1
ATOM 640 C C . VAL A 1 85 ? 14.406 -8.555 7.102 1 50.22 85 VAL A C 1
ATOM 642 O O . VAL A 1 85 ? 14.086 -9.102 6.039 1 50.22 85 VAL A O 1
ATOM 645 N N . HIS A 1 86 ? 14.977 -9.297 8.109 1 54.66 86 HIS A N 1
ATOM 646 C CA . HIS A 1 86 ? 14.836 -10.742 8.172 1 54.66 86 HIS A CA 1
ATOM 647 C C . HIS A 1 86 ? 13.43 -11.148 8.617 1 54.66 86 HIS A C 1
ATOM 649 O O . HIS A 1 86 ? 13.023 -10.844 9.742 1 54.66 86 HIS A O 1
ATOM 655 N N . TYR A 1 87 ? 12.461 -11.016 7.664 1 64.94 87 TYR A N 1
ATOM 656 C CA . TYR A 1 87 ? 11.289 -11.805 8.023 1 64.94 87 TYR A CA 1
ATOM 657 C C . TYR A 1 87 ? 11.516 -13.281 7.707 1 64.94 87 TYR A C 1
ATOM 659 O O . TYR A 1 87 ? 12.289 -13.617 6.812 1 64.94 87 TYR A O 1
ATOM 667 N N . ASP A 1 88 ? 11.219 -14.102 8.641 1 84.5 88 ASP A N 1
ATOM 668 C CA . ASP A 1 88 ? 11.289 -15.555 8.477 1 84.5 88 ASP A CA 1
ATOM 669 C C . ASP A 1 88 ? 10.32 -16.031 7.391 1 84.5 88 ASP A C 1
ATOM 671 O O . ASP A 1 88 ? 9.516 -16.938 7.617 1 84.5 88 ASP A O 1
ATOM 675 N N . ILE A 1 89 ? 10.359 -15.219 6.277 1 92 89 ILE A N 1
ATOM 676 C CA . ILE A 1 89 ? 9.531 -15.602 5.137 1 92 89 ILE A CA 1
ATOM 677 C C . ILE A 1 89 ? 10.422 -16.156 4.023 1 92 89 ILE A C 1
ATOM 679 O O . ILE A 1 89 ? 11.352 -15.492 3.574 1 92 89 ILE A O 1
ATOM 683 N N . PRO A 1 90 ? 10.211 -17.391 3.635 1 94.31 90 PRO A N 1
ATOM 684 C CA . PRO A 1 90 ? 11.039 -17.953 2.559 1 94.31 90 PRO A CA 1
ATOM 685 C C . PRO A 1 90 ? 10.883 -17.203 1.243 1 94.31 90 PRO A C 1
ATOM 687 O O . PRO A 1 90 ? 9.766 -16.875 0.837 1 94.31 90 PRO A O 1
ATOM 690 N N . LEU A 1 91 ? 11.992 -16.797 0.689 1 94.94 91 LEU A N 1
ATOM 691 C CA . LEU A 1 91 ? 12.078 -16.312 -0.681 1 94.94 91 LEU A CA 1
ATOM 692 C C . LEU A 1 91 ? 12.656 -17.375 -1.605 1 94.94 91 LEU A C 1
ATOM 694 O O . LEU A 1 91 ? 13.836 -17.719 -1.503 1 94.94 91 LEU A O 1
ATOM 698 N N . ILE A 1 92 ? 11.828 -17.906 -2.547 1 94.69 92 ILE A N 1
ATOM 699 C CA . ILE A 1 92 ? 12.195 -19.109 -3.279 1 94.69 92 ILE A CA 1
ATOM 700 C C . ILE A 1 92 ? 12.195 -18.812 -4.777 1 94.69 92 ILE A C 1
ATOM 702 O O . ILE A 1 92 ? 11.172 -18.406 -5.336 1 94.69 92 ILE A O 1
ATOM 706 N N . GLY A 1 93 ? 13.312 -19.031 -5.426 1 95 93 GLY A N 1
ATOM 707 C CA . GLY A 1 93 ? 13.383 -18.969 -6.879 1 95 93 GLY A CA 1
ATOM 708 C C . GLY A 1 93 ? 12.859 -20.219 -7.555 1 95 93 GLY A C 1
ATOM 709 O O . GLY A 1 93 ? 13.242 -21.328 -7.176 1 95 93 GLY A O 1
ATOM 710 N N . ILE A 1 94 ? 11.984 -20 -8.516 1 95.56 94 ILE A N 1
ATOM 711 C CA . ILE A 1 94 ? 11.43 -21.141 -9.242 1 95.56 94 ILE A CA 1
ATOM 712 C C . ILE A 1 94 ? 11.438 -20.859 -10.742 1 95.56 94 ILE A C 1
ATOM 714 O O . ILE A 1 94 ? 11.547 -19.703 -11.156 1 95.56 94 ILE A O 1
ATOM 718 N N . ASP A 1 95 ? 11.352 -21.922 -11.555 1 94.38 95 ASP A N 1
ATOM 719 C CA . ASP A 1 95 ? 11.43 -21.766 -13.008 1 94.38 95 ASP A CA 1
ATOM 720 C C . ASP A 1 95 ? 10.078 -21.344 -13.586 1 94.38 95 ASP A C 1
ATOM 722 O O . ASP A 1 95 ? 10.031 -20.625 -14.594 1 94.38 95 ASP A O 1
ATOM 726 N N . ASP A 1 96 ? 8.992 -21.844 -12.953 1 95 96 ASP A N 1
ATOM 727 C CA . ASP A 1 96 ? 7.645 -21.641 -13.469 1 95 96 ASP A CA 1
ATOM 728 C C . ASP A 1 96 ? 6.629 -21.531 -12.336 1 95 96 ASP A C 1
ATOM 730 O O . ASP A 1 96 ? 6.465 -22.469 -11.547 1 95 96 ASP A O 1
ATOM 734 N N . LEU A 1 97 ? 5.934 -20.375 -12.359 1 94.44 97 LEU A N 1
ATOM 735 C CA . LEU A 1 97 ? 4.957 -20.125 -11.297 1 94.44 97 LEU A CA 1
ATOM 736 C C . LEU A 1 97 ? 3.83 -21.156 -11.359 1 94.44 97 LEU A C 1
ATOM 738 O O . LEU A 1 97 ? 3.223 -21.484 -10.336 1 94.44 97 LEU A O 1
ATOM 742 N N . LYS A 1 98 ? 3.582 -21.719 -12.492 1 94.69 98 LYS A N 1
ATOM 743 C CA . LYS A 1 98 ? 2.48 -22.672 -12.672 1 94.69 98 LYS A CA 1
ATOM 744 C C . LYS A 1 98 ? 2.797 -24.016 -12.031 1 94.69 98 LYS A C 1
ATOM 746 O O . LYS A 1 98 ? 1.901 -24.844 -11.828 1 94.69 98 LYS A O 1
ATOM 751 N N . LYS A 1 99 ? 4.062 -24.172 -11.75 1 91.62 99 LYS A N 1
ATOM 752 C CA . LYS A 1 99 ? 4.492 -25.453 -11.188 1 91.62 99 LYS A CA 1
ATOM 753 C C . LYS A 1 99 ? 4.344 -25.453 -9.672 1 91.62 99 LYS A C 1
ATOM 755 O O . LYS A 1 99 ? 4.484 -26.5 -9.031 1 91.62 99 LYS A O 1
ATOM 760 N N . ILE A 1 100 ? 4.098 -24.172 -9.188 1 88.75 100 ILE A N 1
ATOM 761 C CA . ILE A 1 100 ? 3.961 -24.109 -7.738 1 88.75 100 ILE A CA 1
ATOM 762 C C . ILE A 1 100 ? 2.561 -23.609 -7.375 1 88.75 100 ILE A C 1
ATOM 764 O O . ILE A 1 100 ? 2.119 -22.562 -7.852 1 88.75 100 ILE A O 1
ATOM 768 N N . LEU A 1 101 ? 1.708 -24.406 -7.004 1 90.88 101 LEU A N 1
ATOM 769 C CA . LEU A 1 101 ? 0.423 -24.031 -6.426 1 90.88 101 LEU A CA 1
ATOM 770 C C . LEU A 1 101 ? 0.187 -24.75 -5.102 1 90.88 101 LEU A C 1
ATOM 772 O O . LEU A 1 101 ? -0.189 -25.922 -5.09 1 90.88 101 LEU A O 1
ATOM 776 N N . PRO A 1 102 ? 0.514 -23.938 -4.094 1 89.06 102 PRO A N 1
ATOM 777 C CA . PRO A 1 102 ? 0.27 -24.594 -2.805 1 89.06 102 PRO A CA 1
ATOM 778 C C . PRO A 1 102 ? -1.15 -25.141 -2.678 1 89.06 102 PRO A C 1
ATOM 780 O O . PRO A 1 102 ? -2.08 -24.594 -3.285 1 89.06 102 PRO A O 1
ATOM 783 N N . LEU A 1 103 ? -1.314 -26.109 -1.862 1 88.5 103 LEU A N 1
ATOM 784 C CA . LEU A 1 103 ? -2.578 -26.828 -1.738 1 88.5 103 LEU A CA 1
ATOM 785 C C . LEU A 1 103 ? -3.713 -25.859 -1.384 1 88.5 103 LEU A C 1
ATOM 787 O O . LEU A 1 103 ? -3.596 -25.078 -0.44 1 88.5 103 LEU A O 1
ATOM 791 N N . GLY A 1 104 ? -4.777 -25.922 -2.248 1 91 104 GLY A N 1
ATOM 792 C CA . GLY A 1 104 ? -6.008 -25.203 -1.961 1 91 104 GLY A CA 1
ATOM 793 C C . GLY A 1 104 ? -5.934 -23.719 -2.322 1 91 104 GLY A C 1
ATOM 794 O O . GLY A 1 104 ? -6.898 -22.984 -2.129 1 91 104 GLY A O 1
ATOM 795 N N . CYS A 1 105 ? -4.816 -23.344 -2.883 1 94.25 105 CYS A N 1
ATOM 796 C CA . CYS A 1 105 ? -4.688 -21.922 -3.215 1 94.25 105 CYS A CA 1
ATOM 797 C C . CYS A 1 105 ? -5.324 -21.625 -4.566 1 94.25 105 CYS A C 1
ATOM 799 O O . CYS A 1 105 ? -5.227 -22.422 -5.496 1 94.25 105 CYS A O 1
ATOM 801 N N . VAL A 1 106 ? -5.953 -20.5 -4.633 1 96.25 106 VAL A N 1
ATOM 802 C CA . VAL A 1 106 ? -6.441 -19.938 -5.883 1 96.25 106 VAL A CA 1
ATOM 803 C C . VAL A 1 106 ? -5.402 -18.969 -6.449 1 96.25 106 VAL A C 1
ATOM 805 O O . VAL A 1 106 ? -4.973 -18.031 -5.766 1 96.25 106 VAL A O 1
ATOM 808 N N . PRO A 1 107 ? -4.918 -19.266 -7.664 1 98.19 107 PRO A N 1
ATOM 809 C CA . PRO A 1 107 ? -4.031 -18.281 -8.273 1 98.19 107 PRO A CA 1
ATOM 810 C C . PRO A 1 107 ? -4.766 -17.016 -8.719 1 98.19 107 PRO A C 1
ATOM 812 O O . PRO A 1 107 ? -5.738 -17.094 -9.469 1 98.19 107 PRO A O 1
ATOM 815 N N . VAL A 1 108 ? -4.359 -15.891 -8.25 1 98.44 108 VAL A N 1
ATOM 816 C CA . VAL A 1 108 ? -4.98 -14.602 -8.523 1 98.44 108 VAL A CA 1
ATOM 817 C C . VAL A 1 108 ? -3.961 -13.656 -9.164 1 98.44 108 VAL A C 1
ATOM 819 O O . VAL A 1 108 ? -2.988 -13.258 -8.516 1 98.44 108 VAL A O 1
ATOM 822 N N . ALA A 1 109 ? -4.164 -13.328 -10.414 1 98.62 109 ALA A N 1
ATOM 823 C CA . ALA A 1 109 ? -3.318 -12.352 -11.086 1 98.62 109 ALA A CA 1
ATOM 824 C C . ALA A 1 109 ? -3.73 -10.93 -10.719 1 98.62 109 ALA A C 1
ATOM 826 O O . ALA A 1 109 ? -4.922 -10.609 -10.664 1 98.62 109 ALA A O 1
ATOM 827 N N . VAL A 1 110 ? -2.771 -10.094 -10.445 1 98.31 110 VAL A N 1
ATOM 828 C CA . VAL A 1 110 ? -3.025 -8.68 -10.188 1 98.31 110 VAL A CA 1
ATOM 829 C C . VAL A 1 110 ? -2.549 -7.84 -11.375 1 98.31 110 VAL A C 1
ATOM 831 O O . VAL A 1 110 ? -1.349 -7.609 -11.531 1 98.31 110 VAL A O 1
ATOM 834 N N . GLU A 1 111 ? -3.479 -7.445 -12.172 1 94.94 111 GLU A N 1
ATOM 835 C CA . GLU A 1 111 ? -3.162 -6.762 -13.422 1 94.94 111 GLU A CA 1
ATOM 836 C C . GLU A 1 111 ? -4.359 -5.973 -13.938 1 94.94 111 GLU A C 1
ATOM 838 O O . GLU A 1 111 ? -5.5 -6.438 -13.852 1 94.94 111 GLU A O 1
ATOM 843 N N . LEU A 1 112 ? -3.984 -4.816 -14.461 1 91.56 112 LEU A N 1
ATOM 844 C CA . LEU A 1 112 ? -5.035 -4.047 -15.117 1 91.56 112 LEU A CA 1
ATOM 845 C C . LEU A 1 112 ? -5.242 -4.527 -16.547 1 91.56 112 LEU A C 1
ATOM 847 O O . LEU A 1 112 ? -4.48 -4.16 -17.453 1 91.56 112 LEU A O 1
ATOM 851 N N . VAL A 1 113 ? -6.203 -5.355 -16.828 1 91.44 113 VAL A N 1
ATOM 852 C CA . VAL A 1 113 ? -6.562 -5.871 -18.141 1 91.44 113 VAL A CA 1
ATOM 853 C C . VAL A 1 113 ? -8.078 -5.891 -18.297 1 91.44 113 VAL A C 1
ATOM 855 O O . VAL A 1 113 ? -8.812 -5.77 -17.312 1 91.44 113 VAL A O 1
ATOM 858 N N . GLU A 1 114 ? -8.438 -5.98 -19.531 1 91.38 114 GLU A N 1
ATOM 859 C CA . GLU A 1 114 ? -9.867 -6.062 -19.781 1 91.38 114 GLU A CA 1
ATOM 860 C C . GLU A 1 114 ? -10.484 -7.277 -19.094 1 91.38 114 GLU A C 1
ATOM 862 O O . GLU A 1 114 ? -9.922 -8.375 -19.141 1 91.38 114 GLU A O 1
ATOM 867 N N . GLY A 1 115 ? -11.586 -7.117 -18.406 1 92.5 115 GLY A N 1
ATOM 868 C CA . GLY A 1 115 ? -12.297 -8.203 -17.766 1 92.5 115 GLY A CA 1
ATOM 869 C C . GLY A 1 115 ? -11.859 -8.422 -16.328 1 92.5 115 GLY A C 1
ATOM 870 O O . GLY A 1 115 ? -12.5 -9.172 -15.578 1 92.5 115 GLY A O 1
ATOM 871 N N . ALA A 1 116 ? -10.812 -7.844 -15.898 1 96.25 116 ALA A N 1
ATOM 872 C CA . ALA A 1 116 ? -10.352 -7.965 -14.516 1 96.25 116 ALA A CA 1
ATOM 873 C C . ALA A 1 116 ? -11.359 -7.355 -13.547 1 96.25 116 ALA A C 1
ATOM 875 O O . ALA A 1 116 ? -12.07 -6.41 -13.891 1 96.25 116 ALA A O 1
ATOM 876 N N . ARG A 1 117 ? -11.438 -7.914 -12.328 1 97.25 117 ARG A N 1
ATOM 877 C CA . ARG A 1 117 ? -12.328 -7.418 -11.281 1 97.25 117 ARG A CA 1
ATOM 878 C C . ARG A 1 117 ? -11.648 -6.344 -10.445 1 97.25 117 ARG A C 1
ATOM 880 O O . ARG A 1 117 ? -10.484 -6.488 -10.07 1 97.25 117 ARG A O 1
ATOM 887 N N . PRO A 1 118 ? -12.422 -5.242 -10.195 1 97.75 118 PRO A N 1
ATOM 888 C CA . PRO A 1 118 ? -11.812 -4.266 -9.281 1 97.75 118 PRO A CA 1
ATOM 889 C C . PRO A 1 118 ? -11.633 -4.816 -7.867 1 97.75 118 PRO A C 1
ATOM 891 O O . PRO A 1 118 ? -12.539 -5.461 -7.332 1 97.75 118 PRO A O 1
ATOM 894 N N . LEU A 1 119 ? -10.492 -4.539 -7.332 1 97.94 119 LEU A N 1
ATOM 895 C CA . LEU A 1 119 ? -10.102 -5.113 -6.051 1 97.94 119 LEU A CA 1
ATOM 896 C C . LEU A 1 119 ? -11.125 -4.793 -4.973 1 97.94 119 LEU A C 1
ATOM 898 O O . LEU A 1 119 ? -11.477 -5.656 -4.16 1 97.94 119 LEU A O 1
ATOM 902 N N . PRO A 1 120 ? -11.711 -3.574 -4.879 1 97 120 PRO A N 1
ATOM 903 C CA . PRO A 1 120 ? -12.695 -3.289 -3.828 1 97 120 PRO A CA 1
ATOM 904 C C . PRO A 1 120 ? -13.906 -4.211 -3.889 1 97 120 PRO A C 1
ATOM 906 O O . PRO A 1 120 ? -14.531 -4.484 -2.861 1 97 120 PRO A O 1
ATOM 909 N N . GLU A 1 121 ? -14.156 -4.754 -5.031 1 95.62 121 GLU A N 1
ATOM 910 C CA . GLU A 1 121 ? -15.336 -5.59 -5.215 1 95.62 121 GLU A CA 1
ATOM 911 C C . GLU A 1 121 ? -14.977 -7.07 -5.184 1 95.62 121 GLU A C 1
ATOM 913 O O . GLU A 1 121 ? -15.859 -7.93 -5.242 1 95.62 121 GLU A O 1
ATOM 918 N N . TYR A 1 122 ? -13.781 -7.336 -5.098 1 96.31 122 TYR A N 1
ATOM 919 C CA . TYR A 1 122 ? -13.305 -8.711 -5.18 1 96.31 122 TYR A CA 1
ATOM 920 C C . TYR A 1 122 ? -13.438 -9.414 -3.834 1 96.31 122 TYR A C 1
ATOM 922 O O . TYR A 1 122 ? -13.102 -8.852 -2.793 1 96.31 122 TYR A O 1
ATOM 930 N N . THR A 1 123 ? -13.969 -10.594 -3.838 1 95.62 123 THR A N 1
ATOM 931 C CA . THR A 1 123 ? -13.961 -11.461 -2.67 1 95.62 123 THR A CA 1
ATOM 932 C C . THR A 1 123 ? -12.789 -12.438 -2.723 1 95.62 123 THR A C 1
ATOM 934 O O . THR A 1 123 ? -12.734 -13.305 -3.592 1 95.62 123 THR A O 1
ATOM 937 N N . HIS A 1 124 ? -11.93 -12.32 -1.769 1 96.69 124 HIS A N 1
ATOM 938 C CA . HIS A 1 124 ? -10.727 -13.141 -1.766 1 96.69 124 HIS A CA 1
ATOM 939 C C . HIS A 1 124 ? -11.055 -14.602 -1.462 1 96.69 124 HIS A C 1
ATOM 941 O O . HIS A 1 124 ? -11.961 -14.883 -0.674 1 96.69 124 HIS A O 1
ATOM 947 N N . PRO A 1 125 ? -10.273 -15.492 -2.084 1 95.19 125 PRO A N 1
ATOM 948 C CA . PRO A 1 125 ? -10.383 -16.891 -1.655 1 95.19 125 PRO A CA 1
ATOM 949 C C . PRO A 1 125 ? -9.773 -17.125 -0.277 1 95.19 125 PRO A C 1
ATOM 951 O O . PRO A 1 125 ? -9.016 -16.297 0.223 1 95.19 125 PRO A O 1
ATOM 954 N N . ASP A 1 126 ? -10.172 -18.266 0.337 1 93 126 ASP A N 1
ATOM 955 C CA . ASP A 1 126 ? -9.609 -18.609 1.636 1 93 126 ASP A CA 1
ATOM 956 C C . ASP A 1 126 ? -8.086 -18.75 1.559 1 93 126 ASP A C 1
ATOM 958 O O . ASP A 1 126 ? -7.379 -18.312 2.469 1 93 126 ASP A O 1
ATOM 962 N N . ARG A 1 127 ? -7.641 -19.375 0.511 1 94.88 127 ARG A N 1
ATOM 963 C CA . ARG A 1 127 ? -6.219 -19.562 0.237 1 94.88 127 ARG A CA 1
ATOM 964 C C . ARG A 1 127 ? -5.844 -19 -1.128 1 94.88 127 ARG A C 1
ATOM 966 O O . ARG A 1 127 ? -6.461 -19.344 -2.139 1 94.88 127 ARG A O 1
ATOM 973 N N . ALA A 1 128 ? -4.832 -18.125 -1.146 1 97.06 128 ALA A N 1
ATOM 974 C CA . ALA A 1 128 ? -4.555 -17.422 -2.4 1 97.06 128 ALA A CA 1
ATOM 975 C C . ALA A 1 128 ? -3.059 -17.438 -2.711 1 97.06 128 ALA A C 1
ATOM 977 O O . ALA A 1 128 ? -2.229 -17.359 -1.804 1 97.06 128 ALA A O 1
ATOM 978 N N . LEU A 1 129 ? -2.719 -17.609 -3.939 1 97.81 129 LEU A N 1
ATOM 979 C CA . LEU A 1 129 ? -1.444 -17.234 -4.539 1 97.81 129 LEU A CA 1
ATOM 980 C C . LEU A 1 129 ? -1.604 -15.984 -5.402 1 97.81 129 LEU A C 1
ATOM 982 O O . LEU A 1 129 ? -2.137 -16.062 -6.512 1 97.81 129 LEU A O 1
ATOM 986 N N . TYR A 1 130 ? -1.182 -14.859 -4.883 1 98.69 130 TYR A N 1
ATOM 987 C CA . TYR A 1 130 ? -1.258 -13.625 -5.652 1 98.69 130 TYR A CA 1
ATOM 988 C C . TYR A 1 130 ? -0.047 -13.477 -6.566 1 98.69 130 TYR A C 1
ATOM 990 O O . TYR A 1 130 ? 1.096 -13.555 -6.109 1 98.69 130 TYR A O 1
ATOM 998 N N . ILE A 1 131 ? -0.309 -13.227 -7.812 1 98.69 131 ILE A N 1
ATOM 999 C CA . ILE A 1 131 ? 0.756 -13.18 -8.812 1 98.69 131 ILE A CA 1
ATOM 1000 C C . ILE A 1 131 ? 0.873 -11.766 -9.375 1 98.69 131 ILE A C 1
ATOM 1002 O O . ILE A 1 131 ? -0.123 -11.18 -9.805 1 98.69 131 ILE A O 1
ATOM 1006 N N . PHE A 1 132 ? 2.068 -11.273 -9.406 1 98.12 132 PHE A N 1
ATOM 1007 C CA . PHE A 1 132 ? 2.367 -9.914 -9.852 1 98.12 132 PHE A CA 1
ATOM 1008 C C . PHE A 1 132 ? 3.34 -9.938 -11.031 1 98.12 132 PHE A C 1
ATOM 1010 O O . PHE A 1 132 ? 4.289 -10.727 -11.039 1 98.12 132 PHE A O 1
ATOM 1017 N N . GLY A 1 133 ? 3.148 -9.023 -11.961 1 96.62 133 GLY A N 1
ATOM 1018 C CA . GLY A 1 133 ? 4.043 -8.883 -13.102 1 96.62 133 GLY A CA 1
ATOM 1019 C C . GLY A 1 133 ? 5.285 -8.07 -12.781 1 96.62 133 GLY A C 1
ATOM 1020 O O . GLY A 1 133 ? 5.461 -7.609 -11.648 1 96.62 133 GLY A O 1
ATOM 1021 N N . PRO A 1 134 ? 6.137 -7.969 -13.828 1 95 134 PRO A N 1
ATOM 1022 C CA . PRO A 1 134 ? 7.355 -7.184 -13.633 1 95 134 PRO A CA 1
ATOM 1023 C C . PRO A 1 134 ? 7.086 -5.684 -13.516 1 95 134 PRO A C 1
ATOM 1025 O O . PRO A 1 134 ? 6.004 -5.219 -13.891 1 95 134 PRO A O 1
ATOM 1028 N N . GLU A 1 135 ? 8.031 -4.93 -12.992 1 91.69 135 GLU A N 1
ATOM 1029 C CA . GLU A 1 135 ? 7.938 -3.49 -12.766 1 91.69 135 GLU A CA 1
ATOM 1030 C C . GLU A 1 135 ? 7.816 -2.73 -14.086 1 91.69 135 GLU A C 1
ATOM 1032 O O . GLU A 1 135 ? 7.359 -1.585 -14.109 1 91.69 135 GLU A O 1
ATOM 1037 N N . ASP A 1 136 ? 8.242 -3.271 -15.172 1 91.19 136 ASP A N 1
ATOM 1038 C CA . ASP A 1 136 ? 8.352 -2.572 -16.453 1 91.19 136 ASP A CA 1
ATOM 1039 C C . ASP A 1 136 ? 7.555 -3.285 -17.547 1 91.19 136 ASP A C 1
ATOM 1041 O O . ASP A 1 136 ? 7.91 -3.225 -18.719 1 91.19 136 ASP A O 1
ATOM 1045 N N . GLY A 1 137 ? 6.496 -4.016 -17.094 1 90.44 137 GLY A N 1
ATOM 1046 C CA . GLY A 1 137 ? 5.703 -4.727 -18.078 1 90.44 137 GLY A CA 1
ATOM 1047 C C . GLY A 1 137 ? 4.469 -5.387 -17.484 1 90.44 137 GLY A C 1
ATOM 1048 O O . GLY A 1 137 ? 4.082 -5.094 -16.359 1 90.44 137 GLY A O 1
ATOM 1049 N N . SER A 1 138 ? 3.852 -6.266 -18.391 1 91.19 138 SER A N 1
ATOM 1050 C CA . SER A 1 138 ? 2.637 -6.977 -18 1 91.19 138 SER A CA 1
ATOM 1051 C C . SER A 1 138 ? 2.916 -8.453 -17.766 1 91.19 138 SER A C 1
ATOM 1053 O O . SER A 1 138 ? 3.957 -8.977 -18.172 1 91.19 138 SER A O 1
ATOM 1055 N N . LEU A 1 139 ? 2.068 -9.031 -17.078 1 94.56 139 LEU A N 1
ATOM 1056 C CA . LEU A 1 139 ? 2.135 -10.477 -16.891 1 94.56 139 LEU A CA 1
ATOM 1057 C C . LEU A 1 139 ? 1.955 -11.203 -18.219 1 94.56 139 LEU A C 1
ATOM 1059 O O . LEU A 1 139 ? 1.108 -10.82 -19.031 1 94.56 139 LEU A O 1
ATOM 1063 N N . ASP A 1 140 ? 2.73 -12.219 -18.375 1 93 140 ASP A N 1
ATOM 1064 C CA . ASP A 1 140 ? 2.584 -13.062 -19.562 1 93 140 ASP A CA 1
ATOM 1065 C C . ASP A 1 140 ? 1.153 -13.586 -19.688 1 93 140 ASP A C 1
ATOM 1067 O O . ASP A 1 140 ? 0.538 -13.977 -18.688 1 93 140 ASP A O 1
ATOM 1071 N N . LYS A 1 141 ? 0.674 -13.617 -20.906 1 94 141 LYS A N 1
ATOM 1072 C CA . LYS A 1 141 ? -0.693 -14.055 -21.172 1 94 141 LYS A CA 1
ATOM 1073 C C . LYS A 1 141 ? -0.92 -15.477 -20.656 1 94 141 LYS A C 1
ATOM 1075 O O . LYS A 1 141 ? -1.997 -15.797 -20.156 1 94 141 LYS A O 1
ATOM 1080 N N . ASP A 1 142 ? 0.083 -16.281 -20.812 1 95.06 142 ASP A N 1
ATOM 1081 C CA . ASP A 1 142 ? -0.027 -17.688 -20.391 1 95.06 142 ASP A CA 1
ATOM 1082 C C . ASP A 1 142 ? -0.257 -17.781 -18.891 1 95.06 142 ASP A C 1
ATOM 1084 O O . ASP A 1 142 ? -1.032 -18.625 -18.438 1 95.06 142 ASP A O 1
ATOM 1088 N N . ILE A 1 143 ? 0.397 -16.984 -18.172 1 95.69 143 ILE A N 1
ATOM 1089 C CA . ILE A 1 143 ? 0.235 -16.969 -16.719 1 95.69 143 ILE A CA 1
ATOM 1090 C C . ILE A 1 143 ? -1.136 -16.391 -16.359 1 95.69 143 ILE A C 1
ATOM 1092 O O . ILE A 1 143 ? -1.841 -16.953 -15.516 1 95.69 143 ILE A O 1
ATOM 1096 N N . ARG A 1 144 ? -1.47 -15.367 -17.031 1 96 144 ARG A N 1
ATOM 1097 C CA . ARG A 1 144 ? -2.76 -14.734 -16.766 1 96 144 ARG A CA 1
ATOM 1098 C C . ARG A 1 144 ? -3.908 -15.695 -17.047 1 96 144 ARG A C 1
ATOM 1100 O O . ARG A 1 144 ? -4.855 -15.789 -16.266 1 96 144 ARG A O 1
ATOM 1107 N N . ASP A 1 145 ? -3.781 -16.422 -18.125 1 95.12 145 ASP A N 1
ATOM 1108 C CA . ASP A 1 145 ? -4.824 -17.359 -18.531 1 95.12 145 ASP A CA 1
ATOM 1109 C C . ASP A 1 145 ? -4.918 -18.531 -17.562 1 95.12 145 ASP A C 1
ATOM 1111 O O . ASP A 1 145 ? -5.98 -19.141 -17.406 1 95.12 145 ASP A O 1
ATOM 1115 N N . TRP A 1 146 ? -3.832 -18.828 -16.953 1 96.31 146 TRP A N 1
ATOM 1116 C CA . TRP A 1 146 ? -3.766 -19.922 -15.992 1 96.31 146 TRP A CA 1
ATOM 1117 C C . TRP A 1 146 ? -4.418 -19.531 -14.672 1 96.31 146 TRP A C 1
ATOM 1119 O O . TRP A 1 146 ? -4.922 -20.375 -13.938 1 96.31 146 TRP A O 1
ATOM 1129 N N . CYS A 1 147 ? -4.426 -18.266 -14.32 1 97.5 147 CYS A N 1
ATOM 1130 C CA . CYS A 1 147 ? -4.992 -17.781 -13.078 1 97.5 147 CYS A CA 1
ATOM 1131 C C . CYS A 1 147 ? -6.512 -17.891 -13.078 1 97.5 147 CYS A C 1
ATOM 1133 O O . CYS A 1 147 ? -7.152 -17.656 -14.102 1 97.5 147 CYS A O 1
ATOM 1135 N N . GLU A 1 148 ? -7.035 -18.266 -11.945 1 97.12 148 GLU A N 1
ATOM 1136 C CA . GLU A 1 148 ? -8.484 -18.375 -11.797 1 97.12 148 GLU A CA 1
ATOM 1137 C C . GLU A 1 148 ? -9.148 -17 -11.789 1 97.12 148 GLU A C 1
ATOM 1139 O O . GLU A 1 148 ? -10.242 -16.828 -12.312 1 97.12 148 GLU A O 1
ATOM 1144 N N . ASP A 1 149 ? -8.539 -16.047 -11.156 1 97.81 149 ASP A N 1
ATOM 1145 C CA . ASP A 1 149 ? -9.055 -14.68 -11.062 1 97.81 149 ASP A CA 1
ATOM 1146 C C . ASP A 1 149 ? -7.996 -13.664 -11.492 1 97.81 149 ASP A C 1
ATOM 1148 O O . ASP A 1 149 ? -6.797 -13.906 -11.352 1 97.81 149 ASP A O 1
ATOM 1152 N N . VAL A 1 150 ? -8.484 -12.609 -12.07 1 98.12 150 VAL A N 1
ATOM 1153 C CA . VAL A 1 150 ? -7.672 -11.438 -12.367 1 98.12 150 VAL A CA 1
ATOM 1154 C C . VAL A 1 150 ? -8.289 -10.203 -11.711 1 98.12 150 VAL A C 1
ATOM 1156 O O . VAL A 1 150 ? -9.477 -9.93 -11.883 1 98.12 150 VAL A O 1
ATOM 1159 N N . VAL A 1 151 ? -7.477 -9.5 -10.906 1 98.19 151 VAL A N 1
ATOM 1160 C CA . VAL A 1 151 ? -7.973 -8.328 -10.188 1 98.19 151 VAL A CA 1
ATOM 1161 C C . VAL A 1 151 ? -7.086 -7.125 -10.492 1 98.19 151 VAL A C 1
ATOM 1163 O O . VAL A 1 151 ? -5.941 -7.281 -10.922 1 98.19 151 VAL A O 1
ATOM 1166 N N . TYR A 1 152 ? -7.637 -5.973 -10.359 1 97.69 152 TYR A N 1
ATOM 1167 C CA . TYR A 1 152 ? -6.863 -4.746 -10.531 1 97.69 152 TYR A CA 1
ATOM 1168 C C . TYR A 1 152 ? -7.223 -3.719 -9.469 1 97.69 152 TYR A C 1
ATOM 1170 O O . TYR A 1 152 ? -8.281 -3.809 -8.844 1 97.69 152 TYR A O 1
ATOM 1178 N N . ILE A 1 153 ? -6.34 -2.871 -9.18 1 97.69 153 ILE A N 1
ATOM 1179 C CA . ILE A 1 153 ? -6.586 -1.733 -8.297 1 97.69 153 ILE A CA 1
ATOM 1180 C C . ILE A 1 153 ? -6.973 -0.513 -9.125 1 97.69 153 ILE A C 1
ATOM 1182 O O . ILE A 1 153 ? -6.234 -0.105 -10.023 1 97.69 153 ILE A O 1
ATOM 1186 N N . PRO A 1 154 ? -8.102 0.094 -8.867 1 96.75 154 PRO A N 1
ATOM 1187 C CA . PRO A 1 154 ? -8.602 1.161 -9.734 1 96.75 154 PRO A CA 1
ATOM 1188 C C . PRO A 1 154 ? -7.898 2.496 -9.492 1 96.75 154 PRO A C 1
ATOM 1190 O O . PRO A 1 154 ? -8.531 3.459 -9.062 1 96.75 154 PRO A O 1
ATOM 1193 N N . THR A 1 155 ? -6.723 2.633 -9.852 1 95.5 155 THR A N 1
ATOM 1194 C CA . THR A 1 155 ? -5.938 3.857 -9.742 1 95.5 155 THR A CA 1
ATOM 1195 C C . THR A 1 155 ? -5.754 4.512 -11.109 1 95.5 155 THR A C 1
ATOM 1197 O O . THR A 1 155 ? -6.062 3.904 -12.133 1 95.5 155 THR A O 1
ATOM 1200 N N . THR A 1 156 ? -5.363 5.809 -11.008 1 92.38 156 THR A N 1
ATOM 1201 C CA . THR A 1 156 ? -4.84 6.465 -12.203 1 92.38 156 THR A CA 1
ATOM 1202 C C . THR A 1 156 ? -3.355 6.156 -12.383 1 92.38 156 THR A C 1
ATOM 1204 O O . THR A 1 156 ? -2.557 6.352 -11.469 1 92.38 156 THR A O 1
ATOM 1207 N N . GLY A 1 157 ? -3.078 5.582 -13.492 1 88.81 157 GLY A N 1
ATOM 1208 C CA . GLY A 1 157 ? -1.688 5.215 -13.719 1 88.81 157 GLY A CA 1
ATOM 1209 C C . GLY A 1 157 ? 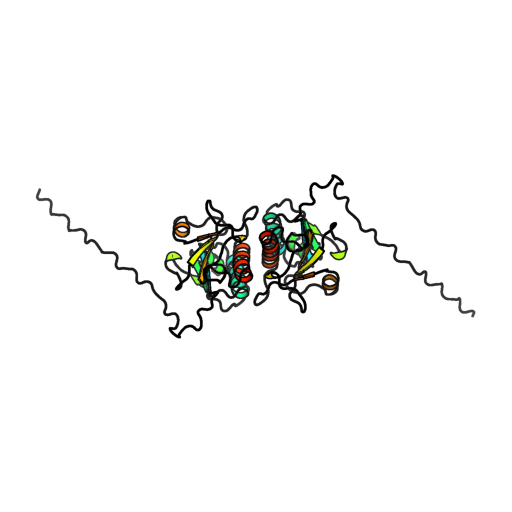-1.293 3.918 -13.047 1 88.81 157 GLY A C 1
ATOM 1210 O O . GLY A 1 157 ? -2.146 3.199 -12.523 1 88.81 157 GLY A O 1
ATOM 1211 N N . CYS A 1 158 ? 0.039 3.627 -13.062 1 88.38 158 CYS A N 1
ATOM 1212 C CA . CYS A 1 158 ? 0.551 2.352 -12.578 1 88.38 158 CYS A CA 1
ATOM 1213 C C . CYS A 1 158 ? 1.249 2.521 -11.234 1 88.38 158 CYS A C 1
ATOM 1215 O O . CYS A 1 158 ? 2.012 3.469 -11.039 1 88.38 158 CYS A O 1
ATOM 1217 N N . MET A 1 159 ? 1.024 1.646 -10.383 1 93.12 159 MET A N 1
ATOM 1218 C CA . MET A 1 159 ? 1.635 1.662 -9.055 1 93.12 159 MET A CA 1
ATOM 1219 C C . MET A 1 159 ? 2.971 0.927 -9.062 1 93.12 159 MET A C 1
ATOM 1221 O O . MET A 1 159 ? 3.199 0.055 -9.898 1 93.12 159 MET A O 1
ATOM 1225 N N . ASN A 1 160 ? 3.838 1.33 -8.07 1 92.75 160 ASN A N 1
ATOM 1226 C CA . ASN A 1 160 ? 5.02 0.522 -7.785 1 92.75 160 ASN A CA 1
ATOM 1227 C C . ASN A 1 160 ? 4.641 -0.897 -7.375 1 92.75 160 ASN A C 1
ATOM 1229 O O . ASN A 1 160 ? 3.637 -1.104 -6.691 1 92.75 160 ASN A O 1
ATOM 1233 N N . LEU A 1 161 ? 5.512 -1.858 -7.738 1 96.25 161 LEU A N 1
ATOM 1234 C CA . LEU A 1 161 ? 5.25 -3.268 -7.465 1 96.25 161 LEU A CA 1
ATOM 1235 C C . LEU A 1 161 ? 4.977 -3.492 -5.98 1 96.25 161 LEU A C 1
ATOM 1237 O O . LEU A 1 161 ? 3.965 -4.098 -5.617 1 96.25 161 LEU A O 1
ATOM 1241 N N . ALA A 1 162 ? 5.863 -3.02 -5.137 1 96.12 162 ALA A N 1
ATOM 1242 C CA . ALA A 1 162 ? 5.719 -3.252 -3.701 1 96.12 162 ALA A CA 1
ATOM 1243 C C . ALA A 1 162 ? 4.473 -2.561 -3.156 1 96.12 162 ALA A C 1
ATOM 1245 O O . ALA A 1 162 ? 3.82 -3.074 -2.246 1 96.12 162 ALA A O 1
ATOM 1246 N N . ALA A 1 163 ? 4.121 -1.385 -3.684 1 96.94 163 ALA A N 1
ATOM 1247 C CA . ALA A 1 163 ? 2.879 -0.707 -3.316 1 96.94 163 ALA A CA 1
ATOM 1248 C C . ALA A 1 163 ? 1.665 -1.57 -3.645 1 96.94 163 ALA A C 1
ATOM 1250 O O . ALA A 1 163 ? 0.752 -1.706 -2.826 1 96.94 163 ALA A O 1
ATOM 1251 N N . THR A 1 164 ? 1.726 -2.152 -4.816 1 98.06 164 THR A N 1
ATOM 1252 C CA . THR A 1 164 ? 0.635 -3.016 -5.258 1 98.06 164 THR A CA 1
ATOM 1253 C C . THR A 1 164 ? 0.472 -4.203 -4.32 1 98.06 164 THR A C 1
ATOM 1255 O O . THR A 1 164 ? -0.643 -4.523 -3.9 1 98.06 164 THR A O 1
ATOM 1258 N N . VAL A 1 165 ? 1.563 -4.828 -3.951 1 98.5 165 VAL A N 1
ATOM 1259 C CA . VAL A 1 165 ? 1.555 -5.969 -3.043 1 98.5 165 VAL A CA 1
ATOM 1260 C C . VAL A 1 165 ? 0.951 -5.559 -1.701 1 98.5 165 VAL A C 1
ATOM 1262 O O . VAL A 1 165 ? 0.077 -6.246 -1.17 1 98.5 165 VAL A O 1
ATOM 1265 N N . ASN A 1 166 ? 1.381 -4.422 -1.151 1 98.31 166 ASN A N 1
ATOM 1266 C CA . ASN A 1 166 ? 0.863 -3.93 0.121 1 98.31 166 ASN A CA 1
ATOM 1267 C C . ASN A 1 166 ? -0.649 -3.734 0.073 1 98.31 166 ASN A C 1
ATOM 1269 O O . ASN A 1 166 ? -1.359 -4.117 1.005 1 98.31 166 ASN A O 1
ATOM 1273 N N . VAL A 1 167 ? -1.142 -3.174 -1.009 1 98.75 167 VAL A N 1
ATOM 1274 C CA . VAL A 1 167 ? -2.557 -2.844 -1.13 1 98.75 167 VAL A CA 1
ATOM 1275 C C . VAL A 1 167 ? -3.383 -4.125 -1.212 1 98.75 167 VAL A C 1
ATOM 1277 O O . VAL A 1 167 ? -4.426 -4.242 -0.563 1 98.75 167 VAL A O 1
ATOM 1280 N N . VAL A 1 168 ? -2.928 -5.086 -1.994 1 98.75 168 VAL A N 1
ATOM 1281 C CA . VAL A 1 168 ? -3.654 -6.344 -2.135 1 98.75 168 VAL A CA 1
ATOM 1282 C C . VAL A 1 168 ? -3.709 -7.062 -0.788 1 98.75 168 VAL A C 1
ATOM 1284 O O . VAL A 1 168 ? -4.77 -7.543 -0.378 1 98.75 168 VAL A O 1
ATOM 1287 N N . LEU A 1 169 ? -2.592 -7.117 -0.099 1 98.25 169 LEU A N 1
ATOM 1288 C CA . LEU A 1 169 ? -2.527 -7.801 1.187 1 98.25 169 LEU A CA 1
ATOM 1289 C C . LEU A 1 169 ? -3.35 -7.062 2.238 1 98.25 169 LEU A C 1
ATOM 1291 O O . LEU A 1 169 ? -4 -7.688 3.076 1 98.25 169 LEU A O 1
ATOM 1295 N N . TYR A 1 170 ? -3.365 -5.781 2.195 1 98.38 170 TYR A N 1
ATOM 1296 C CA . TYR A 1 170 ? -4.215 -5.012 3.098 1 98.38 170 TYR A CA 1
ATOM 1297 C C . TYR A 1 170 ? -5.688 -5.301 2.838 1 98.38 170 TYR A C 1
ATOM 1299 O O . TYR A 1 170 ? -6.465 -5.488 3.779 1 98.38 170 TYR A O 1
ATOM 1307 N N . ASP A 1 171 ? -6.035 -5.207 1.557 1 98.12 171 ASP A N 1
ATOM 1308 C CA . ASP A 1 171 ? -7.426 -5.469 1.205 1 98.12 171 ASP A CA 1
ATOM 1309 C C . ASP A 1 171 ? -7.883 -6.824 1.741 1 98.12 171 ASP A C 1
ATOM 1311 O O . ASP A 1 171 ? -8.977 -6.941 2.301 1 98.12 171 ASP A O 1
ATOM 1315 N N . ARG A 1 172 ? -7.051 -7.805 1.553 1 97.31 172 ARG A N 1
ATOM 1316 C CA . ARG A 1 172 ? -7.34 -9.133 2.078 1 97.31 172 ARG A CA 1
ATOM 1317 C C . ARG A 1 172 ? -7.512 -9.102 3.592 1 97.31 172 ARG A C 1
ATOM 1319 O O . ARG A 1 172 ? -8.461 -9.672 4.129 1 97.31 172 ARG A O 1
ATOM 1326 N N . MET A 1 173 ? -6.621 -8.469 4.25 1 96.19 173 MET A N 1
ATOM 1327 C CA . MET A 1 173 ? -6.668 -8.375 5.707 1 96.19 173 MET A CA 1
ATOM 1328 C C . MET A 1 173 ? -7.926 -7.645 6.164 1 96.19 173 MET A C 1
ATOM 1330 O O . MET A 1 173 ? -8.617 -8.102 7.074 1 96.19 173 MET A O 1
ATOM 1334 N N . ALA A 1 174 ? -8.234 -6.555 5.539 1 95.5 174 ALA A N 1
ATOM 1335 C CA . ALA A 1 174 ? -9.344 -5.695 5.938 1 95.5 174 ALA A CA 1
ATOM 1336 C C . ALA A 1 174 ? -10.68 -6.414 5.766 1 95.5 174 ALA A C 1
ATOM 1338 O O . ALA A 1 174 ? -11.609 -6.203 6.547 1 95.5 174 ALA A O 1
ATOM 1339 N N . LYS A 1 175 ? -10.727 -7.262 4.754 1 93.88 175 LYS A N 1
ATOM 1340 C CA . LYS A 1 175 ? -11.977 -7.961 4.465 1 93.88 175 LYS A CA 1
ATOM 1341 C C . LYS A 1 175 ? -12.141 -9.188 5.363 1 93.88 175 LYS A C 1
ATOM 1343 O O . LYS A 1 175 ? -13.234 -9.742 5.469 1 93.88 175 LYS A O 1
ATOM 1348 N N . GLY A 1 176 ? -11.07 -9.547 6.043 1 85.19 176 GLY A N 1
ATOM 1349 C CA . GLY A 1 176 ? -11.141 -10.602 7.047 1 85.19 176 GLY A CA 1
ATOM 1350 C C . GLY A 1 176 ? -11.672 -11.914 6.504 1 85.19 176 GLY A C 1
ATOM 1351 O O . GLY A 1 176 ? -11.18 -12.414 5.488 1 85.19 176 GLY A O 1
ATOM 1352 N N . ASN A 1 177 ? -12.664 -12.375 7.234 1 75.38 177 ASN A N 1
ATOM 1353 C CA . ASN A 1 177 ? -13.203 -13.695 6.91 1 75.38 177 ASN A CA 1
ATOM 1354 C C . ASN A 1 177 ? -14.305 -13.609 5.855 1 75.38 177 ASN A C 1
ATOM 1356 O O . ASN A 1 177 ? -15.016 -14.586 5.609 1 75.38 177 ASN A O 1
ATOM 1360 N N . ASN A 1 178 ? -14.391 -12.367 5.32 1 74.88 178 ASN A N 1
ATOM 1361 C CA . ASN A 1 178 ? -15.312 -12.25 4.195 1 74.88 178 ASN A CA 1
ATOM 1362 C C . ASN A 1 178 ? -14.711 -12.82 2.914 1 74.88 178 ASN A C 1
ATOM 1364 O O . ASN A 1 178 ? -14.438 -12.078 1.971 1 74.88 178 ASN A O 1
ATOM 1368 N N . THR A 1 179 ? -14.539 -14.125 2.998 1 79.38 179 THR A N 1
ATOM 1369 C CA . THR A 1 179 ? -13.953 -14.859 1.885 1 79.38 179 THR A CA 1
ATOM 1370 C C . THR A 1 179 ? -15.031 -15.641 1.131 1 79.38 179 THR A C 1
ATOM 1372 O O . THR A 1 179 ? -16.203 -15.578 1.485 1 79.38 179 THR A O 1
ATOM 1375 N N . ARG A 1 180 ? -14.594 -16.219 0.041 1 74.25 180 ARG A N 1
ATOM 1376 C CA . ARG A 1 180 ? -15.531 -16.953 -0.811 1 74.25 180 ARG A CA 1
ATOM 1377 C C . ARG A 1 180 ? -16.281 -18.016 -0.018 1 74.25 180 ARG A C 1
ATOM 1379 O O . ARG A 1 180 ? -17.406 -18.375 -0.362 1 74.25 180 ARG A O 1
ATOM 1386 N N . SER A 1 181 ? -15.641 -18.406 1.058 1 63.06 181 SER A N 1
ATOM 1387 C CA . SER A 1 181 ? -16.328 -19.375 1.9 1 63.06 181 SER A CA 1
ATOM 1388 C C . SER A 1 181 ? -16.922 -18.703 3.135 1 63.06 181 SER A C 1
ATOM 1390 O O . SER A 1 181 ? -17.453 -19.391 4.02 1 63.06 181 SER A O 1
ATOM 1392 N N . GLY A 1 182 ? -16.844 -17.422 3.096 1 54.5 182 GLY A N 1
ATOM 1393 C CA . GLY A 1 182 ? -17.312 -16.703 4.266 1 54.5 182 GLY A CA 1
ATOM 1394 C C . GLY A 1 182 ? -18.812 -16.547 4.316 1 54.5 182 GLY A C 1
ATOM 1395 O O . GLY A 1 182 ? -19.516 -16.969 3.393 1 54.5 182 GLY A O 1
ATOM 1396 N N . PRO A 1 183 ? -19.25 -16.188 5.527 1 50.09 183 PRO A N 1
ATOM 1397 C CA . PRO A 1 183 ? -20.688 -16.141 5.809 1 50.09 183 PRO A CA 1
ATOM 1398 C C . PRO A 1 183 ? -21.469 -15.344 4.758 1 50.09 183 PRO A C 1
ATOM 1400 O O . PRO A 1 183 ? -22.641 -15.609 4.527 1 50.09 183 PRO A O 1
ATOM 1403 N N . GLN A 1 184 ? -20.797 -14.414 4.203 1 50.19 184 GLN A N 1
ATOM 1404 C CA . GLN A 1 184 ? -21.516 -13.586 3.242 1 50.19 184 GLN A CA 1
ATOM 1405 C C . GLN A 1 184 ? -21.688 -14.312 1.909 1 50.19 184 GLN A C 1
ATOM 1407 O O . GLN A 1 184 ? -22.484 -13.898 1.07 1 50.19 184 GLN A O 1
ATOM 1412 N N . PHE A 1 185 ? -20.953 -15.328 1.735 1 44.91 185 PHE A N 1
ATOM 1413 C CA . PHE A 1 185 ? -20.984 -16.016 0.446 1 44.91 185 PHE A CA 1
ATOM 1414 C C . PHE A 1 185 ? -21.531 -17.422 0.59 1 44.91 185 PHE A C 1
ATOM 1416 O O . PHE A 1 185 ? -21.531 -18.203 -0.37 1 44.91 185 PHE A O 1
ATOM 1423 N N . ARG A 1 186 ? -22.047 -17.781 1.712 1 41.09 186 ARG A N 1
ATOM 1424 C CA . ARG A 1 186 ? -22.797 -19.016 1.896 1 41.09 186 ARG A CA 1
ATOM 1425 C C . ARG A 1 186 ? -24.281 -18.797 1.661 1 41.09 186 ARG A C 1
ATOM 1427 O O . ARG A 1 186 ? -24.812 -17.719 1.958 1 41.09 186 ARG A O 1
ATOM 1434 N N . MET B 1 1 ? 20.922 55.844 46.656 1 29.66 1 MET B N 1
ATOM 1435 C CA . MET B 1 1 ? 20.531 54.5 46.312 1 29.66 1 MET B CA 1
ATOM 1436 C C . MET B 1 1 ? 19.297 54.5 45.406 1 29.66 1 MET B C 1
ATOM 1438 O O . MET B 1 1 ? 18.609 53.469 45.281 1 29.66 1 MET B O 1
ATOM 1442 N N . ALA B 1 2 ? 18.906 55.594 44.875 1 39.97 2 ALA B N 1
ATOM 1443 C CA . ALA B 1 2 ? 17.594 55.688 44.25 1 39.97 2 ALA B CA 1
ATOM 1444 C C . ALA B 1 2 ? 17.5 54.75 43.031 1 39.97 2 ALA B C 1
ATOM 1446 O O . ALA B 1 2 ? 18.281 54.875 42.094 1 39.97 2 ALA B O 1
ATOM 1447 N N . MET B 1 3 ? 17.094 53.469 43.281 1 36.53 3 MET B N 1
ATOM 1448 C CA . MET B 1 3 ? 16.969 52.438 42.219 1 36.53 3 MET B CA 1
ATOM 1449 C C . MET B 1 3 ? 16.047 52.906 41.125 1 36.53 3 MET B C 1
ATOM 1451 O O . MET B 1 3 ? 14.953 53.406 41.375 1 36.53 3 MET B O 1
ATOM 1455 N N . LEU B 1 4 ? 16.547 53.406 40 1 42.5 4 LEU B N 1
ATOM 1456 C CA . LEU B 1 4 ? 15.758 53.844 38.844 1 42.5 4 LEU B CA 1
ATOM 1457 C C . LEU B 1 4 ? 14.758 52.781 38.438 1 42.5 4 LEU B C 1
ATOM 1459 O O . LEU B 1 4 ? 15.062 51.594 38.5 1 42.5 4 LEU B O 1
ATOM 1463 N N . PRO B 1 5 ? 13.422 53 38.469 1 42.44 5 PRO B N 1
ATOM 1464 C CA . PRO B 1 5 ? 12.398 52 38.156 1 42.44 5 PRO B CA 1
ATOM 1465 C C . PRO B 1 5 ? 12.641 51.312 36.812 1 42.44 5 PRO B C 1
ATOM 1467 O O . PRO B 1 5 ? 13.273 51.906 35.938 1 42.44 5 PRO B O 1
ATOM 1470 N N . SER B 1 6 ? 12.828 49.969 36.75 1 42.03 6 SER B N 1
ATOM 1471 C CA . SER B 1 6 ? 13.016 49.156 35.562 1 42.03 6 SER B CA 1
ATOM 1472 C C . SER B 1 6 ? 11.945 49.438 34.5 1 42.03 6 SER B C 1
ATOM 1474 O O . SER B 1 6 ? 10.789 49.688 34.844 1 42.03 6 SER B O 1
ATOM 1476 N N . PRO B 1 7 ? 12.266 49.844 33.312 1 42.5 7 PRO B N 1
ATOM 1477 C CA . PRO B 1 7 ? 11.289 50.188 32.25 1 42.5 7 PRO B CA 1
ATOM 1478 C C . PRO B 1 7 ? 10.234 49.094 32.062 1 42.5 7 PRO B C 1
ATOM 1480 O O . PRO B 1 7 ? 10.477 47.938 32.375 1 42.5 7 PRO B O 1
ATOM 1483 N N . PRO B 1 8 ? 8.906 49.469 32 1 36 8 PRO B N 1
ATOM 1484 C CA . PRO B 1 8 ? 7.824 48.469 31.875 1 36 8 PRO B CA 1
ATOM 1485 C C . PRO B 1 8 ? 8.039 47.531 30.703 1 36 8 PRO B C 1
ATOM 1487 O O . PRO B 1 8 ? 8.641 47.906 29.688 1 36 8 PRO B O 1
ATOM 1490 N N . ILE B 1 9 ? 8.227 46.219 30.891 1 39.34 9 ILE B N 1
ATOM 1491 C CA . ILE B 1 9 ? 8.289 45.188 29.875 1 39.34 9 ILE B CA 1
ATOM 1492 C C . ILE B 1 9 ? 7.125 45.344 28.906 1 39.34 9 ILE B C 1
ATOM 1494 O O . ILE B 1 9 ? 5.961 45.312 29.312 1 39.34 9 ILE B O 1
ATOM 1498 N N . LEU B 1 10 ? 7.289 46.062 27.844 1 35.72 10 LEU B N 1
ATOM 1499 C CA . LEU B 1 10 ? 6.277 46.125 26.781 1 35.72 10 LEU B CA 1
ATOM 1500 C C . LEU B 1 10 ? 5.734 44.719 26.469 1 35.72 10 LEU B C 1
ATOM 1502 O O . LEU B 1 10 ? 6.496 43.844 26.094 1 35.72 10 LEU B O 1
ATOM 1506 N N . LYS B 1 11 ? 4.621 44.344 27.031 1 33.94 11 LYS B N 1
ATOM 1507 C CA . LYS B 1 11 ? 3.867 43.156 26.656 1 33.94 11 LYS B CA 1
ATOM 1508 C C . LYS B 1 11 ? 3.637 43.125 25.141 1 33.94 11 LYS B C 1
ATOM 1510 O O . LYS B 1 11 ? 2.836 43.875 24.609 1 33.94 11 LYS B O 1
ATOM 1515 N N . LEU B 1 12 ? 4.633 42.844 24.281 1 32.5 12 LEU B N 1
ATOM 1516 C CA . LEU B 1 12 ? 4.324 42.594 22.875 1 32.5 12 LEU B CA 1
ATOM 1517 C C . LEU B 1 12 ? 3.195 41.562 22.734 1 32.5 12 LEU B C 1
ATOM 1519 O O . LEU B 1 12 ? 3.301 40.469 23.219 1 32.5 12 LEU B O 1
ATOM 1523 N N . THR B 1 13 ? 1.953 42 22.688 1 31.89 13 THR B N 1
ATOM 1524 C CA . THR B 1 13 ? 0.825 41.156 22.328 1 31.89 13 THR B CA 1
ATOM 1525 C C . THR B 1 13 ? 1.109 40.375 21.047 1 31.89 13 THR B C 1
ATOM 1527 O O . THR B 1 13 ? 1.546 40.969 20.047 1 31.89 13 THR B O 1
ATOM 1530 N N . PRO B 1 14 ? 1.46 39.156 21.125 1 31.62 14 PRO B N 1
ATOM 1531 C CA . PRO B 1 14 ? 1.701 38.375 19.891 1 31.62 14 PRO B CA 1
ATOM 1532 C C . PRO B 1 14 ? 0.641 38.656 18.812 1 31.62 14 PRO B C 1
ATOM 1534 O O . PRO B 1 14 ? -0.551 38.719 19.125 1 31.62 14 PRO B O 1
ATOM 1537 N N . SER B 1 15 ? 0.794 39.531 17.859 1 33.62 15 SER B N 1
ATOM 1538 C CA . SER B 1 15 ? -0.107 39.719 16.734 1 33.62 15 SER B CA 1
ATOM 1539 C C . SER B 1 15 ? -0.551 38.375 16.172 1 33.62 15 SER B C 1
ATOM 1541 O O . SER B 1 15 ? 0.212 37.406 16.188 1 33.62 15 SER B O 1
ATOM 1543 N N . PRO B 1 16 ? -1.855 38.125 16.031 1 33.94 16 PRO B N 1
ATOM 1544 C CA . PRO B 1 16 ? -2.408 36.906 15.461 1 33.94 16 PRO B CA 1
ATOM 1545 C C . PRO B 1 16 ? -1.767 36.531 14.125 1 33.94 16 PRO B C 1
ATOM 1547 O O . PRO B 1 16 ? -1.491 37.406 13.305 1 33.94 16 PRO B O 1
ATOM 1550 N N . ILE B 1 17 ? -0.826 35.688 14.055 1 37 17 ILE B N 1
ATOM 1551 C CA . ILE B 1 17 ? -0.256 35.188 12.805 1 37 17 ILE B CA 1
ATOM 1552 C C . ILE B 1 17 ? -1.363 35 11.773 1 37 17 ILE B C 1
ATOM 1554 O O . ILE B 1 17 ? -2.318 34.25 12.008 1 37 17 ILE B O 1
ATOM 1558 N N . PRO B 1 18 ? -1.603 35.844 10.82 1 31.88 18 PRO B N 1
ATOM 1559 C CA . PRO B 1 18 ? -2.65 35.688 9.812 1 31.88 18 PRO B CA 1
ATOM 1560 C C . PRO B 1 18 ? -2.648 34.281 9.188 1 31.88 18 PRO B C 1
ATOM 1562 O O . PRO B 1 18 ? -1.583 33.719 8.938 1 31.88 18 PRO B O 1
ATOM 1565 N N . ARG B 1 19 ? -3.678 33.438 9.398 1 34.78 19 ARG B N 1
ATOM 1566 C CA . ARG B 1 19 ? -3.934 32.219 8.633 1 34.78 19 ARG B CA 1
ATOM 1567 C C . ARG B 1 19 ? -3.742 32.469 7.141 1 34.78 19 ARG B C 1
ATOM 1569 O O . ARG B 1 19 ? -4.461 33.25 6.539 1 34.78 19 ARG B O 1
ATOM 1576 N N . ILE B 1 20 ? -2.598 32.594 6.688 1 35.09 20 ILE B N 1
ATOM 1577 C CA . ILE B 1 20 ? -2.428 32.688 5.242 1 35.09 20 ILE B CA 1
ATOM 1578 C C . ILE B 1 20 ? -3.406 31.766 4.535 1 35.09 20 ILE B C 1
ATOM 1580 O O . ILE B 1 20 ? -3.268 30.547 4.613 1 35.09 20 ILE B O 1
ATOM 1584 N N . ILE B 1 21 ? -4.68 32.094 4.43 1 34.66 21 ILE B N 1
ATOM 1585 C CA . ILE B 1 21 ? -5.617 31.406 3.541 1 34.66 21 ILE B CA 1
ATOM 1586 C C . ILE B 1 21 ? -5.168 31.578 2.092 1 34.66 21 ILE B C 1
ATOM 1588 O O . ILE B 1 21 ? -5.25 32.688 1.534 1 34.66 21 ILE B O 1
ATOM 1592 N N . ALA B 1 22 ? -4.203 30.938 1.606 1 36.16 22 ALA B N 1
ATOM 1593 C CA . ALA B 1 22 ? -4.039 31.062 0.159 1 36.16 22 ALA B CA 1
ATOM 1594 C C . ALA B 1 22 ? -5.387 31.016 -0.55 1 36.16 22 ALA B C 1
ATOM 1596 O O . ALA B 1 22 ? -6.242 30.188 -0.223 1 36.16 22 ALA B O 1
ATOM 1597 N N . PRO B 1 23 ? -5.719 32.062 -1.226 1 35.34 23 PRO B N 1
ATOM 1598 C CA . PRO B 1 23 ? -6.98 32.062 -1.97 1 35.34 23 PRO B CA 1
ATOM 1599 C C . PRO B 1 23 ? -7.125 30.828 -2.854 1 35.34 23 PRO B C 1
ATOM 1601 O O . PRO B 1 23 ? -6.238 30.531 -3.66 1 35.34 23 PRO B O 1
ATOM 1604 N N . PHE B 1 24 ? -7.625 29.766 -2.395 1 36.81 24 PHE B N 1
ATOM 1605 C CA . PHE B 1 24 ? -8.117 28.797 -3.361 1 36.81 24 PHE B CA 1
ATOM 1606 C C . PHE B 1 24 ? -9.109 29.438 -4.32 1 36.81 24 PHE B C 1
ATOM 1608 O O . PHE B 1 24 ? -9.875 30.328 -3.928 1 36.81 24 PHE B O 1
ATOM 1615 N N . PRO B 1 25 ? -8.961 29.547 -5.602 1 34.84 25 PRO B N 1
ATOM 1616 C CA . PRO B 1 25 ? -9.945 30.25 -6.426 1 34.84 25 PRO B CA 1
ATOM 1617 C C . PRO B 1 25 ? -11.375 30.047 -5.93 1 34.84 25 PRO B C 1
ATOM 1619 O O . PRO B 1 25 ? -11.695 28.984 -5.383 1 34.84 25 PRO B O 1
ATOM 1622 N N . LYS B 1 26 ? -12.156 31.125 -5.613 1 32.88 26 LYS B N 1
ATOM 1623 C CA . LYS B 1 26 ? -13.539 31.297 -5.168 1 32.88 26 LYS B CA 1
ATOM 1624 C C . LYS B 1 26 ? -14.5 30.516 -6.059 1 32.88 26 LYS B C 1
ATOM 1626 O O . LYS B 1 26 ? -15.719 30.703 -5.969 1 32.88 26 LYS B O 1
ATOM 1631 N N . GLY B 1 27 ? -14.188 30.266 -7.379 1 34.59 27 GLY B N 1
ATOM 1632 C CA . GLY B 1 27 ? -15.375 29.734 -8.039 1 34.59 27 GLY B CA 1
ATOM 1633 C C . GLY B 1 27 ? -16.094 28.688 -7.215 1 34.59 27 GLY B C 1
ATOM 1634 O O . GLY B 1 27 ? -15.523 28.109 -6.285 1 34.59 27 GLY B O 1
ATOM 1635 N N . THR B 1 28 ? -17.484 28.891 -7.09 1 33.12 28 THR B N 1
ATOM 1636 C CA . THR B 1 28 ? -18.281 27.875 -6.395 1 33.12 28 THR B CA 1
ATOM 1637 C C . THR B 1 28 ? -17.656 26.5 -6.531 1 33.12 28 THR B C 1
ATOM 1639 O O . THR B 1 28 ? -17.562 25.953 -7.637 1 33.12 28 THR B O 1
ATOM 1642 N N . PRO B 1 29 ? -16.625 26.344 -5.887 1 36.25 29 PRO B N 1
ATOM 1643 C CA . PRO B 1 29 ? -15.961 25.109 -6.301 1 36.25 29 PRO B CA 1
ATOM 1644 C C . PRO B 1 29 ? -16.953 24 -6.633 1 36.25 29 PRO B C 1
ATOM 1646 O O . PRO B 1 29 ? -17.984 23.859 -5.965 1 36.25 29 PRO B O 1
ATOM 1649 N N . PRO B 1 30 ? -17.25 23.719 -7.938 1 35.5 30 PRO B N 1
ATOM 1650 C CA . PRO B 1 30 ? -18.188 22.609 -8.125 1 35.5 30 PRO B CA 1
ATOM 1651 C C . PRO B 1 30 ? -18.375 21.781 -6.859 1 35.5 30 PRO B C 1
ATOM 1653 O O . PRO B 1 30 ? -17.547 21.844 -5.945 1 35.5 30 PRO B O 1
ATOM 1656 N N . VAL B 1 31 ? -19.516 21.047 -6.727 1 35.66 31 VAL B N 1
ATOM 1657 C CA . VAL B 1 31 ? -19.75 20.109 -5.637 1 35.66 31 VAL B CA 1
ATOM 1658 C C . VAL B 1 31 ? -18.406 19.672 -5.031 1 35.66 31 VAL B C 1
ATOM 1660 O O . VAL B 1 31 ? -17.469 19.328 -5.758 1 35.66 31 VAL B O 1
ATOM 1663 N N . ALA B 1 32 ? -17.859 20.375 -4.004 1 41.97 32 ALA B N 1
ATOM 1664 C CA . ALA B 1 32 ? -16.719 19.953 -3.189 1 41.97 32 ALA B CA 1
ATOM 1665 C C . ALA B 1 32 ? -16.391 18.484 -3.42 1 41.97 32 ALA B C 1
ATOM 1667 O O . ALA B 1 32 ? -17.281 17.625 -3.406 1 41.97 32 ALA B O 1
ATOM 1668 N N . ASN B 1 33 ? -15.594 18.141 -4.383 1 52.03 33 ASN B N 1
ATOM 1669 C CA . ASN B 1 33 ? -15.156 16.781 -4.641 1 52.03 33 ASN B CA 1
ATOM 1670 C C . ASN B 1 33 ? -15.203 15.922 -3.377 1 52.03 33 ASN B C 1
ATOM 1672 O O . ASN B 1 33 ? -14.445 16.156 -2.432 1 52.03 33 ASN B O 1
ATOM 1676 N N . LYS B 1 34 ? -16.438 15.414 -3.02 1 56.66 34 LYS B N 1
ATOM 1677 C CA . LYS B 1 34 ? -16.766 14.609 -1.845 1 56.66 34 LYS B CA 1
ATOM 1678 C C . LYS B 1 34 ? -15.609 13.68 -1.473 1 56.66 34 LYS B C 1
ATOM 1680 O O . LYS B 1 34 ? -15.555 13.172 -0.351 1 56.66 34 LYS B O 1
ATOM 1685 N N . ARG B 1 35 ? -14.5 13.75 -2.172 1 82.88 35 ARG B N 1
ATOM 1686 C CA . ARG B 1 35 ? -13.453 12.875 -1.64 1 82.88 35 ARG B CA 1
ATOM 1687 C C . ARG B 1 35 ? -12.078 13.516 -1.784 1 82.88 35 ARG B C 1
ATOM 1689 O O . ARG B 1 35 ? -11.195 12.953 -2.432 1 82.88 35 ARG B O 1
ATOM 1696 N N . TYR B 1 36 ? -11.945 14.781 -1.088 1 93 36 TYR B N 1
ATOM 1697 C CA . TYR B 1 36 ? -10.695 15.539 -1.103 1 93 36 TYR B CA 1
ATOM 1698 C C . TYR B 1 36 ? -9.695 14.969 -0.104 1 93 36 TYR B C 1
ATOM 1700 O O . TYR B 1 36 ? -10.062 14.617 1.019 1 93 36 TYR B O 1
ATOM 1708 N N . SER B 1 37 ? -8.438 14.812 -0.547 1 96.44 37 SER B N 1
ATOM 1709 C CA . SER B 1 37 ? -7.402 14.398 0.394 1 96.44 37 SER B CA 1
ATOM 1710 C C . SER B 1 37 ? -6.066 15.062 0.074 1 96.44 37 SER B C 1
ATOM 1712 O O . SER B 1 37 ? -5.77 15.336 -1.091 1 96.44 37 SER B O 1
ATOM 1714 N N . CYS B 1 38 ? -5.309 15.422 1.089 1 97.5 38 CYS B N 1
ATOM 1715 C CA . CYS B 1 38 ? -3.91 15.836 1.019 1 97.5 38 CYS B CA 1
ATOM 1716 C C . CYS B 1 38 ? -3.059 15.047 2.006 1 97.5 38 CYS B C 1
ATOM 1718 O O . CYS B 1 38 ? -3.59 14.352 2.873 1 97.5 38 CYS B O 1
ATOM 1720 N N . ILE B 1 39 ? -1.736 15.188 1.808 1 98.31 39 ILE B N 1
ATOM 1721 C CA . ILE B 1 39 ? -0.789 14.422 2.609 1 98.31 39 ILE B CA 1
ATOM 1722 C C . ILE B 1 39 ? 0.186 15.375 3.303 1 98.31 39 ILE B C 1
ATOM 1724 O O . ILE B 1 39 ? 0.657 16.344 2.699 1 98.31 39 ILE B O 1
ATOM 1728 N N . GLY B 1 40 ? 0.41 15.164 4.559 1 98.25 40 GLY B N 1
ATOM 1729 C CA . GLY B 1 40 ? 1.484 15.805 5.297 1 98.25 40 GLY B CA 1
ATOM 1730 C C . GLY B 1 40 ? 2.561 14.836 5.75 1 98.25 40 GLY B C 1
ATOM 1731 O O . GLY B 1 40 ? 2.287 13.914 6.52 1 98.25 40 GLY B O 1
ATOM 1732 N N . LEU B 1 41 ? 3.785 15.055 5.305 1 97.81 41 LEU B N 1
ATOM 1733 C CA . LEU B 1 41 ? 4.941 14.273 5.727 1 97.81 41 LEU B CA 1
ATOM 1734 C C . LEU B 1 41 ? 5.746 15.016 6.789 1 97.81 41 LEU B C 1
ATOM 1736 O O . LEU B 1 41 ? 6.25 16.109 6.535 1 97.81 41 LEU B O 1
ATOM 1740 N N . PHE B 1 42 ? 5.883 14.375 7.914 1 97.56 42 PHE B N 1
ATOM 1741 C CA . PHE B 1 42 ? 6.648 14.992 8.992 1 97.56 42 PHE B CA 1
ATOM 1742 C C . PHE B 1 42 ? 8.102 14.547 8.945 1 97.56 42 PHE B C 1
ATOM 1744 O O . PHE B 1 42 ? 8.422 13.406 9.289 1 97.56 42 PHE B O 1
ATOM 1751 N N . ASN B 1 43 ? 9.008 15.359 8.5 1 96.19 43 ASN B N 1
ATOM 1752 C CA . ASN B 1 43 ? 10.461 15.195 8.477 1 96.19 43 ASN B CA 1
ATOM 1753 C C . ASN B 1 43 ? 10.867 13.922 7.738 1 96.19 43 ASN B C 1
ATOM 1755 O O . ASN B 1 43 ? 11.625 13.109 8.266 1 96.19 43 ASN B O 1
ATOM 1759 N N . PRO B 1 44 ? 10.398 13.789 6.504 1 96 44 PRO B N 1
ATOM 1760 C CA . PRO B 1 44 ? 10.82 12.609 5.74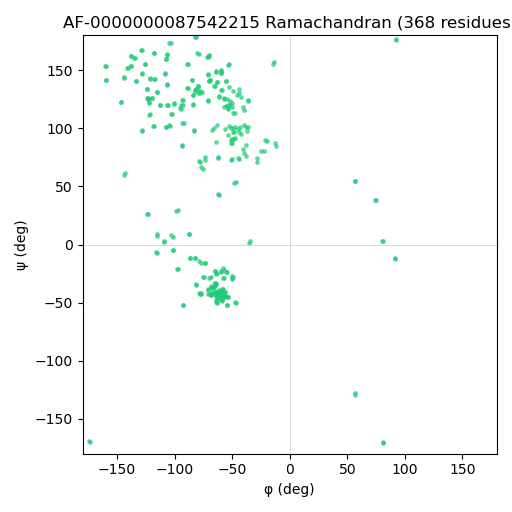6 1 96 44 PRO B CA 1
ATOM 1761 C C . PRO B 1 44 ? 12.328 12.531 5.566 1 96 44 PRO B C 1
ATOM 1763 O O . PRO B 1 44 ? 13 13.562 5.449 1 96 44 PRO B O 1
ATOM 1766 N N . LYS B 1 45 ? 12.844 11.312 5.473 1 92.81 45 LYS B N 1
ATOM 1767 C CA . LYS B 1 45 ? 14.281 11.078 5.473 1 92.81 45 LYS B CA 1
ATOM 1768 C C . LYS B 1 45 ? 14.836 11.039 4.051 1 92.81 45 LYS B C 1
ATOM 1770 O O . LYS B 1 45 ? 15.812 11.719 3.742 1 92.81 45 LYS B O 1
ATOM 1775 N N . SER B 1 46 ? 14.234 10.219 3.172 1 89.88 46 SER B N 1
ATOM 1776 C CA . SER B 1 46 ? 14.922 9.961 1.91 1 89.88 46 SER B CA 1
ATOM 1777 C C . SER B 1 46 ? 14.109 10.469 0.724 1 89.88 46 SER B C 1
ATOM 1779 O O . SER B 1 46 ? 12.883 10.359 0.714 1 89.88 46 SER B O 1
ATOM 1781 N N . PRO B 1 47 ? 14.797 11.023 -0.32 1 90.62 47 PRO B N 1
ATOM 1782 C CA . PRO B 1 47 ? 14.133 11.43 -1.56 1 90.62 47 PRO B CA 1
ATOM 1783 C C . PRO B 1 47 ? 13.391 10.273 -2.232 1 90.62 47 PRO B C 1
ATOM 1785 O O . PRO B 1 47 ? 12.344 10.484 -2.85 1 90.62 47 PRO B O 1
ATOM 1788 N N . GLU B 1 48 ? 13.875 9.07 -2.021 1 87.88 48 GLU B N 1
ATOM 1789 C CA . GLU B 1 48 ? 13.242 7.891 -2.604 1 87.88 48 GLU B CA 1
ATOM 1790 C C . GLU B 1 48 ? 11.844 7.684 -2.039 1 87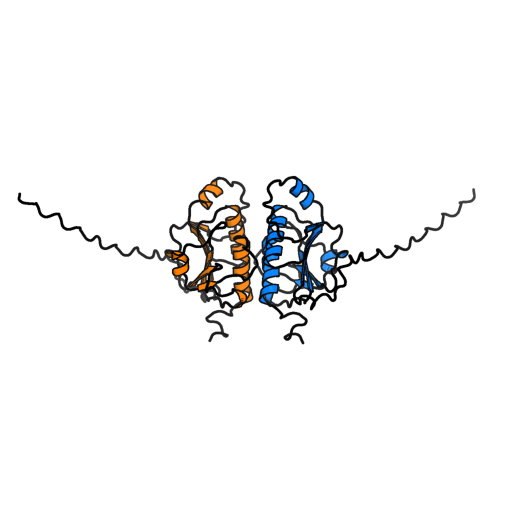.88 48 GLU B C 1
ATOM 1792 O O . GLU B 1 48 ? 10.898 7.422 -2.789 1 87.88 48 GLU B O 1
ATOM 1797 N N . ASN B 1 49 ? 11.766 7.848 -0.755 1 92.31 49 ASN B N 1
ATOM 1798 C CA . ASN B 1 49 ? 10.461 7.691 -0.115 1 92.31 49 ASN B CA 1
ATOM 1799 C C . ASN B 1 49 ? 9.5 8.805 -0.527 1 92.31 49 ASN B C 1
ATOM 1801 O O . ASN B 1 49 ? 8.32 8.539 -0.797 1 92.31 49 ASN B O 1
ATOM 1805 N N . VAL B 1 50 ? 10 9.992 -0.584 1 93.94 50 VAL B N 1
ATOM 1806 C CA . VAL B 1 50 ? 9.164 11.109 -1.006 1 93.94 50 VAL B CA 1
ATOM 1807 C C . VAL B 1 50 ? 8.711 10.898 -2.449 1 93.94 50 VAL B C 1
ATOM 1809 O O . VAL B 1 50 ? 7.543 11.117 -2.775 1 93.94 50 VAL B O 1
ATOM 1812 N N . GLY B 1 51 ? 9.625 10.492 -3.328 1 92.12 51 GLY B N 1
ATOM 1813 C CA . GLY B 1 51 ? 9.258 10.164 -4.695 1 92.12 51 GLY B CA 1
ATOM 1814 C C . GLY B 1 51 ? 8.172 9.109 -4.789 1 92.12 51 GLY B C 1
ATOM 1815 O O . GLY B 1 51 ? 7.223 9.25 -5.566 1 92.12 51 GLY B O 1
ATOM 1816 N N . SER B 1 52 ? 8.273 8.047 -3.996 1 93.38 52 SER B N 1
ATOM 1817 C CA . SER B 1 52 ? 7.285 6.973 -3.979 1 93.38 52 SER B CA 1
ATOM 1818 C C . SER B 1 52 ? 5.938 7.473 -3.461 1 93.38 52 SER B C 1
ATOM 1820 O O . SER B 1 52 ? 4.887 7.039 -3.936 1 93.38 52 SER B O 1
ATOM 1822 N N . VAL B 1 53 ? 6.004 8.367 -2.496 1 96.19 53 VAL B N 1
ATOM 1823 C CA . VAL B 1 53 ? 4.781 8.977 -1.979 1 96.19 53 VAL B CA 1
ATOM 1824 C C . VAL B 1 53 ? 4.125 9.812 -3.07 1 96.19 53 VAL B C 1
ATOM 1826 O O . VAL B 1 53 ? 2.902 9.789 -3.229 1 96.19 53 VAL B O 1
ATOM 1829 N N . MET B 1 54 ? 4.906 10.531 -3.844 1 95.44 54 MET B N 1
ATOM 1830 C CA . MET B 1 54 ? 4.383 11.352 -4.934 1 95.44 54 MET B CA 1
ATOM 1831 C C . MET B 1 54 ? 3.709 10.484 -5.992 1 95.44 54 MET B C 1
ATOM 1833 O O . MET B 1 54 ? 2.66 10.852 -6.523 1 95.44 54 MET B O 1
ATOM 1837 N N . ARG B 1 55 ? 4.328 9.375 -6.277 1 93.88 55 ARG B N 1
ATOM 1838 C CA . ARG B 1 55 ? 3.703 8.438 -7.199 1 93.88 55 ARG B CA 1
ATOM 1839 C C . ARG B 1 55 ? 2.361 7.949 -6.664 1 93.88 55 ARG B C 1
ATOM 1841 O O . ARG B 1 55 ? 1.374 7.895 -7.398 1 93.88 55 ARG B O 1
ATOM 1848 N N . ALA B 1 56 ? 2.318 7.602 -5.41 1 96.06 56 ALA B N 1
ATOM 1849 C CA . ALA B 1 56 ? 1.065 7.199 -4.773 1 96.06 56 ALA B CA 1
ATOM 1850 C C . ALA B 1 56 ? 0.022 8.312 -4.867 1 96.06 56 ALA B C 1
ATOM 1852 O O . ALA B 1 56 ? -1.135 8.055 -5.211 1 96.06 56 ALA B O 1
ATOM 1853 N N . ALA B 1 57 ? 0.482 9.516 -4.578 1 96.06 57 ALA B N 1
ATOM 1854 C CA . ALA B 1 57 ? -0.413 10.664 -4.637 1 96.06 57 ALA B CA 1
ATOM 1855 C C . ALA B 1 57 ? -1.053 10.797 -6.016 1 96.06 57 ALA B C 1
ATOM 1857 O O . ALA B 1 57 ? -2.256 11.047 -6.129 1 96.06 57 ALA B O 1
ATOM 1858 N N . GLY B 1 58 ? -0.288 10.656 -7.039 1 94.06 58 GLY B N 1
ATOM 1859 C CA . GLY B 1 58 ? -0.809 10.688 -8.398 1 94.06 58 GLY B CA 1
ATOM 1860 C C . GLY B 1 58 ? -1.811 9.586 -8.68 1 94.06 58 GLY B C 1
ATOM 1861 O O . GLY B 1 58 ? -2.861 9.836 -9.273 1 94.06 58 GLY B O 1
ATOM 1862 N N . CYS B 1 59 ? -1.564 8.406 -8.211 1 94.62 59 CYS B N 1
ATOM 1863 C CA . CYS B 1 59 ? -2.398 7.234 -8.453 1 94.62 59 CYS B CA 1
ATOM 1864 C C . CYS B 1 59 ? -3.781 7.41 -7.84 1 94.62 59 CYS B C 1
ATOM 1866 O O . CYS B 1 59 ? -4.777 6.934 -8.391 1 94.62 59 CYS B O 1
ATOM 1868 N N . TYR B 1 60 ? -3.801 8.102 -6.707 1 96.19 60 TYR B N 1
ATOM 1869 C CA . TYR B 1 60 ? -5.047 8.133 -5.953 1 96.19 60 TYR B CA 1
ATOM 1870 C C . TYR B 1 60 ? -5.691 9.516 -6.023 1 96.19 60 TYR B C 1
ATOM 1872 O O . TYR B 1 60 ? -6.715 9.766 -5.383 1 96.19 60 TYR B O 1
ATOM 1880 N N . GLY B 1 61 ? -5.1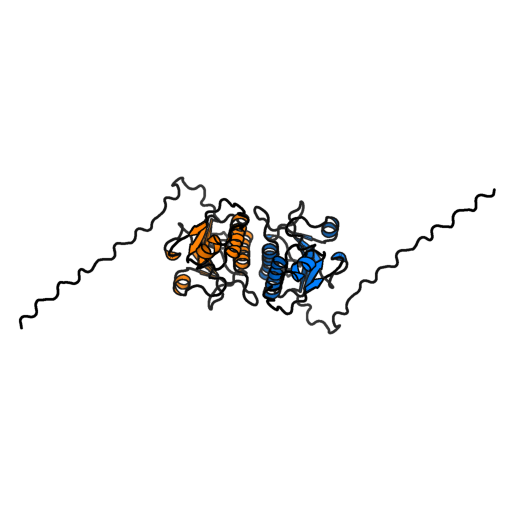17 10.453 -6.754 1 94.12 61 GLY B N 1
ATOM 1881 C CA . GLY B 1 61 ? -5.707 11.766 -6.969 1 94.12 61 GLY B CA 1
ATOM 1882 C C . GLY B 1 61 ? -5.605 12.664 -5.754 1 94.12 61 GLY B C 1
ATOM 1883 O O . GLY B 1 61 ? -6.555 13.383 -5.422 1 94.12 61 GLY B O 1
ATOM 1884 N N . VAL B 1 62 ? -4.539 12.617 -5.07 1 96.5 62 VAL B N 1
ATOM 1885 C CA . VAL B 1 62 ? -4.262 13.5 -3.943 1 96.5 62 VAL B CA 1
ATOM 1886 C C . VAL B 1 62 ? -4.043 14.93 -4.449 1 96.5 62 VAL B C 1
ATOM 1888 O O . VAL B 1 62 ? -3.396 15.133 -5.477 1 96.5 62 VAL B O 1
ATOM 1891 N N . ALA B 1 63 ? -4.566 15.844 -3.658 1 95.38 63 ALA B N 1
ATOM 1892 C CA . ALA B 1 63 ? -4.562 17.234 -4.125 1 95.38 63 ALA B CA 1
ATOM 1893 C C . ALA B 1 63 ? -3.18 17.859 -3.973 1 95.38 63 ALA B C 1
ATOM 1895 O O . ALA B 1 63 ? -2.729 18.609 -4.844 1 95.38 63 ALA B O 1
ATOM 1896 N N . SER B 1 64 ? -2.52 17.625 -2.891 1 95.5 64 SER B N 1
ATOM 1897 C CA . SER B 1 64 ? -1.213 18.203 -2.59 1 95.5 64 SER B CA 1
ATOM 1898 C C . SER B 1 64 ? -0.483 17.391 -1.522 1 95.5 64 SER B C 1
ATOM 1900 O O . SER B 1 64 ? -1.114 16.703 -0.718 1 95.5 64 SER B O 1
ATOM 1902 N N . VAL B 1 65 ? 0.824 17.5 -1.615 1 97.12 65 VAL B N 1
ATOM 1903 C CA . VAL B 1 65 ? 1.681 16.875 -0.608 1 97.12 65 VAL B CA 1
ATOM 1904 C C . VAL B 1 65 ? 2.523 17.953 0.081 1 97.12 65 VAL B C 1
ATOM 1906 O O . VAL B 1 65 ? 3.193 18.734 -0.584 1 97.12 65 VAL B O 1
ATOM 1909 N N . PHE B 1 66 ? 2.424 17.953 1.402 1 96.88 66 PHE B N 1
ATOM 1910 C CA . PHE B 1 66 ? 3.223 18.859 2.223 1 96.88 66 PHE B CA 1
ATOM 1911 C C . PHE B 1 66 ? 4.312 18.094 2.965 1 96.88 66 PHE B C 1
ATOM 1913 O O . PHE B 1 66 ? 4.137 16.922 3.305 1 96.88 66 PHE B O 1
ATOM 1920 N N . TYR B 1 67 ? 5.449 18.734 3.186 1 96.75 67 TYR B N 1
ATOM 1921 C CA . TYR B 1 67 ? 6.477 18.094 4.012 1 96.75 67 TYR B CA 1
ATOM 1922 C C . TYR B 1 67 ? 7.168 19.125 4.898 1 96.75 67 TYR B C 1
ATOM 1924 O O . TYR B 1 67 ? 7.172 20.328 4.586 1 96.75 67 TYR B O 1
ATOM 1932 N N . THR B 1 68 ? 7.656 18.688 6.016 1 96.38 68 THR B N 1
ATOM 1933 C CA . THR B 1 68 ? 8.453 19.516 6.918 1 96.38 68 THR B CA 1
ATOM 1934 C C . THR B 1 68 ? 9.859 18.953 7.066 1 96.38 68 THR B C 1
ATOM 1936 O O . THR B 1 68 ? 10.109 17.797 6.719 1 96.38 68 THR B O 1
ATOM 1939 N N . GLY B 1 69 ? 10.75 19.766 7.598 1 92.38 69 GLY B N 1
ATOM 1940 C CA . GLY B 1 69 ? 12.109 19.328 7.902 1 92.38 69 GLY B CA 1
ATOM 1941 C C . GLY B 1 69 ? 13.078 19.578 6.766 1 92.38 69 GLY B C 1
ATOM 1942 O O . GLY B 1 69 ? 12.688 20.031 5.688 1 92.38 69 GLY B O 1
ATOM 1943 N N . LYS B 1 70 ? 14.367 19.281 7.008 1 88.81 70 LYS B N 1
ATOM 1944 C CA . LYS B 1 70 ? 15.406 19.609 6.047 1 88.81 70 LYS B CA 1
ATOM 1945 C C . LYS B 1 70 ? 16.062 18.359 5.484 1 88.81 70 LYS B C 1
ATOM 1947 O O . LYS B 1 70 ? 16.875 18.438 4.559 1 88.81 70 LYS B O 1
ATOM 1952 N N . ARG B 1 71 ? 15.703 17.281 6.035 1 88.88 71 ARG B N 1
ATOM 1953 C CA . ARG B 1 71 ? 16.391 16.047 5.648 1 88.88 71 ARG B CA 1
ATOM 1954 C C . ARG B 1 71 ? 16.172 15.734 4.172 1 88.88 71 ARG B C 1
ATOM 1956 O O . ARG B 1 71 ? 17.125 15.445 3.443 1 88.88 71 ARG B O 1
ATOM 1963 N N . TYR B 1 72 ? 14.922 15.797 3.828 1 87.12 72 TYR B N 1
ATOM 1964 C CA . TYR B 1 72 ? 14.57 15.531 2.438 1 87.12 72 TYR B CA 1
ATOM 1965 C C . TYR B 1 72 ? 15.258 16.531 1.507 1 87.12 72 TYR B C 1
ATOM 1967 O O . TYR B 1 72 ? 15.82 16.141 0.48 1 87.12 72 TYR B O 1
ATOM 1975 N N . GLU B 1 73 ? 15.25 17.797 1.789 1 84 73 GLU B N 1
ATOM 1976 C CA . GLU B 1 73 ? 15.852 18.812 0.939 1 84 73 GLU B CA 1
ATOM 1977 C C . GLU B 1 73 ? 17.359 18.594 0.782 1 84 73 GLU B C 1
ATOM 1979 O O . GLU B 1 73 ? 17.891 18.719 -0.319 1 84 73 GLU B O 1
ATOM 1984 N N . ARG B 1 74 ? 17.906 18.234 1.799 1 81.19 74 ARG B N 1
ATOM 1985 C CA . ARG B 1 74 ? 19.359 18 1.785 1 81.19 74 ARG B CA 1
ATOM 1986 C C . ARG B 1 74 ? 19.688 16.781 0.942 1 81.19 74 ARG B C 1
ATOM 1988 O O . ARG B 1 74 ? 20.688 16.781 0.216 1 81.19 74 ARG B O 1
ATOM 1995 N N . ALA B 1 75 ? 18.875 15.859 1.028 1 78.25 75 ALA B N 1
ATOM 1996 C CA . ALA B 1 75 ? 19.109 14.617 0.302 1 78.25 75 ALA B CA 1
ATOM 1997 C C . ALA B 1 75 ? 18.766 14.773 -1.177 1 78.25 75 ALA B C 1
ATOM 1999 O O . ALA B 1 75 ? 19.422 14.188 -2.041 1 78.25 75 ALA B O 1
ATOM 2000 N N . ALA B 1 76 ? 17.656 15.438 -1.456 1 71.69 76 ALA B N 1
ATOM 2001 C CA . ALA B 1 76 ? 17.188 15.625 -2.824 1 71.69 76 ALA B CA 1
ATOM 2002 C C . ALA B 1 76 ? 18.219 16.359 -3.666 1 71.69 76 ALA B C 1
ATOM 2004 O O . ALA B 1 76 ? 18.344 16.109 -4.867 1 71.69 76 ALA B O 1
ATOM 2005 N N . ASP B 1 77 ? 18.797 17.297 -3.049 1 68.12 77 ASP B N 1
ATOM 2006 C CA . ASP B 1 77 ? 19.859 18.031 -3.744 1 68.12 77 ASP B CA 1
ATOM 2007 C C . ASP B 1 77 ? 20.953 17.078 -4.211 1 68.12 77 ASP B C 1
ATOM 2009 O O . ASP B 1 77 ? 21.672 17.375 -5.176 1 68.12 77 ASP B O 1
ATOM 2013 N N . PHE B 1 78 ? 20.953 16 -3.561 1 60 78 PHE B N 1
ATOM 2014 C CA . PHE B 1 78 ? 22.031 15.07 -3.873 1 60 78 PHE B CA 1
ATOM 2015 C C . PHE B 1 78 ? 21.578 14.008 -4.859 1 60 78 PHE B C 1
ATOM 2017 O O . PHE B 1 78 ? 22.391 13.289 -5.43 1 60 78 PHE B O 1
ATOM 2024 N N . VAL B 1 79 ? 20.234 13.891 -4.848 1 55.81 79 VAL B N 1
ATOM 2025 C CA . VAL B 1 79 ? 19.734 12.82 -5.707 1 55.81 79 VAL B CA 1
ATOM 2026 C C . VAL B 1 79 ? 19.375 13.383 -7.078 1 55.81 79 VAL B C 1
ATOM 2028 O O . VAL B 1 79 ? 18.531 14.273 -7.191 1 55.81 79 VAL B O 1
ATOM 2031 N N . THR B 1 80 ? 20.203 13.516 -7.98 1 44.31 80 THR B N 1
ATOM 2032 C CA . THR B 1 80 ? 19.984 13.922 -9.367 1 44.31 80 THR B CA 1
ATOM 2033 C C . THR B 1 80 ? 18.812 13.156 -9.977 1 44.31 80 THR B C 1
ATOM 2035 O O . THR B 1 80 ? 18.078 13.695 -10.805 1 44.31 80 THR B O 1
ATOM 2038 N N . ASP B 1 81 ? 18.734 11.914 -9.914 1 41.47 81 ASP B N 1
ATOM 2039 C CA . ASP B 1 81 ? 18.016 11.055 -10.844 1 41.47 81 ASP B CA 1
ATOM 2040 C C . ASP B 1 81 ? 16.641 10.664 -10.281 1 41.47 81 ASP B C 1
ATOM 2042 O O . ASP B 1 81 ? 16.422 9.5 -9.93 1 41.47 81 ASP B O 1
ATOM 2046 N N . THR B 1 82 ? 16.047 11.477 -9.469 1 47.41 82 THR B N 1
ATOM 2047 C CA . THR B 1 82 ? 14.734 10.938 -9.141 1 47.41 82 THR B CA 1
ATOM 2048 C C . THR B 1 82 ? 13.836 10.906 -10.375 1 47.41 82 THR B C 1
ATOM 2050 O O . THR B 1 82 ? 13.719 11.898 -11.094 1 47.41 82 THR B O 1
ATOM 2053 N N . LYS B 1 83 ? 13.695 9.781 -10.984 1 45.59 83 LYS B N 1
ATOM 2054 C CA . LYS B 1 83 ? 12.703 9.711 -12.047 1 45.59 83 LYS B CA 1
ATOM 2055 C C . LYS B 1 83 ? 11.453 10.516 -11.688 1 45.59 83 LYS B C 1
ATOM 2057 O O . LYS B 1 83 ? 10.805 10.242 -10.68 1 45.59 83 LYS B O 1
ATOM 2062 N N . LYS B 1 84 ? 11.461 11.82 -11.969 1 47.16 84 LYS B N 1
ATOM 2063 C CA . LYS B 1 84 ? 10.398 12.805 -11.758 1 47.16 84 LYS B CA 1
ATOM 2064 C C . LYS B 1 84 ? 9.062 12.289 -12.289 1 47.16 84 LYS B C 1
ATOM 2066 O O . LYS B 1 84 ? 8.844 12.25 -13.5 1 47.16 84 LYS B O 1
ATOM 2071 N N . VAL B 1 85 ? 8.672 11.062 -11.844 1 50.84 85 VAL B N 1
ATOM 2072 C CA . VAL B 1 85 ? 7.297 10.867 -12.297 1 50.84 85 VAL B CA 1
ATOM 2073 C C . VAL B 1 85 ? 6.473 12.109 -11.984 1 50.84 85 VAL B C 1
ATOM 2075 O O . VAL B 1 85 ? 6.469 12.602 -10.852 1 50.84 85 VAL B O 1
ATOM 2078 N N . HIS B 1 86 ? 6.277 12.93 -13.07 1 54.88 86 HIS B N 1
ATOM 2079 C CA . HIS B 1 86 ? 5.641 14.234 -12.977 1 54.88 86 HIS B CA 1
ATOM 2080 C C . HIS B 1 86 ? 4.137 14.109 -12.758 1 54.88 86 HIS B C 1
ATOM 2082 O O . HIS B 1 86 ? 3.424 13.594 -13.625 1 54.88 86 HIS B O 1
ATOM 2088 N N . TYR B 1 87 ? 3.766 13.695 -11.539 1 64.81 87 TYR B N 1
ATOM 2089 C CA . TYR B 1 87 ? 2.361 14.016 -11.32 1 64.81 87 TYR B CA 1
ATOM 2090 C C . TYR B 1 87 ? 2.186 15.5 -11.016 1 64.81 87 TYR B C 1
ATOM 2092 O O . TYR B 1 87 ? 3.094 16.141 -10.484 1 64.81 87 TYR B O 1
ATOM 2100 N N . ASP B 1 88 ? 1.273 16.094 -11.695 1 84.25 88 ASP B N 1
ATOM 2101 C CA . ASP B 1 88 ? 0.905 17.484 -11.461 1 84.25 88 ASP B CA 1
ATOM 2102 C C . ASP B 1 88 ? 0.365 17.688 -10.047 1 84.25 88 ASP B C 1
ATOM 2104 O O . ASP B 1 88 ? -0.718 18.25 -9.859 1 84.25 88 ASP B O 1
ATOM 2108 N N . ILE B 1 89 ? 1.137 17 -9.125 1 91.94 89 ILE B N 1
ATOM 2109 C CA . ILE B 1 89 ? 0.77 17.172 -7.719 1 91.94 89 ILE B CA 1
ATOM 2110 C C . ILE B 1 89 ? 1.789 18.078 -7.027 1 91.94 89 ILE B C 1
ATOM 2112 O O . ILE B 1 89 ? 2.99 17.797 -7.051 1 91.94 89 ILE B O 1
ATOM 2116 N N . PRO B 1 90 ? 1.342 19.203 -6.488 1 94.12 90 PRO B N 1
ATOM 2117 C CA . PRO B 1 90 ? 2.289 20.094 -5.805 1 94.12 90 PRO B CA 1
ATOM 2118 C C . PRO B 1 90 ? 2.949 19.422 -4.598 1 94.12 90 PRO B C 1
ATOM 2120 O O . PRO B 1 90 ? 2.27 18.781 -3.797 1 94.12 90 PRO B O 1
ATOM 2123 N N . LEU B 1 91 ? 4.254 19.469 -4.578 1 94.88 91 LEU B N 1
ATOM 2124 C CA . LEU B 1 91 ? 5.055 19.141 -3.404 1 94.88 91 LEU B CA 1
ATOM 2125 C C . LEU B 1 91 ? 5.562 20.391 -2.721 1 94.88 91 LEU B C 1
ATOM 2127 O O . LEU B 1 91 ? 6.406 21.109 -3.271 1 94.88 91 LEU B O 1
ATOM 2131 N N . ILE B 1 92 ? 5.059 20.672 -1.483 1 94.44 92 ILE B N 1
ATOM 2132 C CA . ILE B 1 92 ? 5.27 21.984 -0.879 1 94.44 92 ILE B CA 1
ATOM 2133 C C . ILE B 1 92 ? 5.973 21.828 0.467 1 94.44 92 ILE B C 1
ATOM 2135 O O . ILE B 1 92 ? 5.473 21.141 1.358 1 94.44 92 ILE B O 1
ATOM 2139 N N . GLY B 1 93 ? 7.129 22.438 0.622 1 94.94 93 GLY B N 1
ATOM 2140 C CA . GLY B 1 93 ? 7.797 22.516 1.911 1 94.94 93 GLY B CA 1
ATOM 2141 C C . GLY B 1 93 ? 7.207 23.562 2.828 1 94.94 93 GLY B C 1
ATOM 2142 O O . GLY B 1 93 ? 7 24.719 2.416 1 94.94 93 GLY B O 1
ATOM 2143 N N . ILE B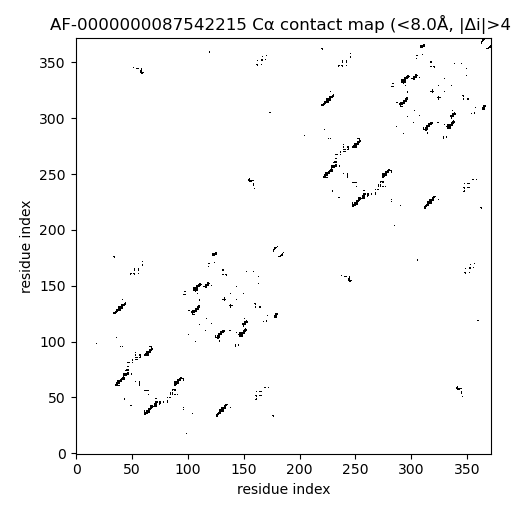 1 94 ? 6.926 23.141 4.051 1 95.5 94 ILE B N 1
ATOM 2144 C CA . ILE B 1 94 ? 6.359 24.078 5.02 1 95.5 94 ILE B CA 1
ATOM 2145 C C . ILE B 1 94 ? 7.074 23.922 6.359 1 95.5 94 ILE B C 1
ATOM 2147 O O . ILE B 1 94 ? 7.719 22.906 6.613 1 95.5 94 ILE B O 1
ATOM 2151 N N . ASP B 1 95 ? 6.973 24.953 7.219 1 94.38 95 ASP B N 1
ATOM 2152 C CA . ASP B 1 95 ? 7.68 24.953 8.5 1 94.38 95 ASP B CA 1
ATOM 2153 C C . ASP B 1 95 ? 6.918 24.141 9.547 1 94.38 95 ASP B C 1
ATOM 2155 O O . ASP B 1 95 ? 7.523 23.531 10.43 1 94.38 95 ASP B O 1
ATOM 2159 N N . ASP B 1 96 ? 5.555 24.219 9.43 1 95 96 ASP B N 1
ATOM 2160 C CA . ASP B 1 96 ? 4.691 23.609 10.438 1 95 96 ASP B CA 1
ATOM 2161 C C . ASP B 1 96 ? 3.404 23.078 9.805 1 95 96 ASP B C 1
ATOM 2163 O O . ASP B 1 96 ? 2.631 23.844 9.227 1 95 96 ASP B O 1
ATOM 2167 N N . LEU B 1 97 ? 3.221 21.75 10.023 1 94.38 97 LEU B N 1
ATOM 2168 C CA . LEU B 1 97 ? 2.041 21.125 9.438 1 94.38 97 LEU B CA 1
ATOM 2169 C C . LEU B 1 97 ? 0.763 21.719 10.031 1 94.38 97 LEU B C 1
ATOM 2171 O O . LEU B 1 97 ? -0.276 21.734 9.367 1 94.38 97 LEU B O 1
ATOM 2175 N N . LYS B 1 98 ? 0.824 22.25 11.195 1 94.62 98 LYS B N 1
ATOM 2176 C CA . LYS B 1 98 ? -0.355 22.781 11.875 1 94.62 98 LYS B CA 1
ATOM 2177 C C . LYS B 1 98 ? -0.8 24.094 11.258 1 94.62 98 LYS B C 1
ATOM 2179 O O . LYS B 1 98 ? -1.915 24.562 11.508 1 94.62 98 LYS B O 1
ATOM 2184 N N . LYS B 1 99 ? 0.111 24.656 10.492 1 91.5 99 LYS B N 1
ATOM 2185 C CA . LYS B 1 99 ? -0.181 25.953 9.906 1 91.5 99 LYS B CA 1
ATOM 2186 C C . LYS B 1 99 ? -0.93 25.797 8.586 1 91.5 99 LYS B C 1
ATOM 2188 O O . LYS B 1 99 ? -1.411 26.781 8.023 1 91.5 99 LYS B O 1
ATOM 2193 N N . ILE B 1 100 ? -0.902 24.453 8.156 1 88.69 100 ILE B N 1
ATOM 2194 C CA . ILE B 1 100 ? -1.587 24.25 6.887 1 88.69 100 ILE B CA 1
ATOM 2195 C C . ILE B 1 100 ? -2.764 23.297 7.09 1 88.69 100 ILE B C 1
ATOM 2197 O O . ILE B 1 100 ? -2.598 22.203 7.637 1 88.69 100 ILE B O 1
ATOM 2201 N N . LEU B 1 101 ? -3.9 23.734 7.16 1 90.75 101 LEU B N 1
ATOM 2202 C CA . LEU B 1 101 ? -5.098 22.906 7.129 1 90.75 101 LEU B CA 1
ATOM 2203 C C . LEU B 1 101 ? -6.082 23.406 6.078 1 90.75 101 LEU B C 1
ATOM 2205 O O . LEU B 1 101 ? -6.801 24.375 6.305 1 90.75 101 LEU B O 1
ATOM 2209 N N . PRO B 1 102 ? -5.945 22.672 4.977 1 88.62 102 PRO B N 1
ATOM 2210 C CA . PRO B 1 102 ? -6.895 23.109 3.947 1 88.62 102 PRO B CA 1
ATOM 2211 C C . PRO B 1 102 ? -8.336 23.125 4.449 1 88.62 102 PRO B C 1
ATOM 2213 O O . PRO B 1 102 ? -8.695 22.359 5.34 1 88.62 102 PRO B O 1
ATOM 2216 N N . LEU B 1 103 ? -9.133 23.922 3.85 1 88.25 103 LEU B N 1
ATOM 2217 C CA . LEU B 1 103 ? -10.5 24.172 4.305 1 88.25 103 LEU B CA 1
ATOM 2218 C C . LEU B 1 103 ? -11.289 22.859 4.371 1 88.25 103 LEU B C 1
ATOM 2220 O O . LEU B 1 103 ? -11.312 22.094 3.406 1 88.25 103 LEU B O 1
ATOM 2224 N N . GLY B 1 104 ? -11.852 22.609 5.594 1 90.88 104 GLY B N 1
ATOM 2225 C CA . GLY B 1 104 ? -12.773 21.5 5.777 1 90.88 104 GLY B CA 1
ATOM 2226 C C . GLY B 1 104 ? -12.062 20.172 5.961 1 90.88 104 GLY B C 1
ATOM 2227 O O . GLY B 1 104 ? -12.711 19.141 6.121 1 90.88 104 GLY B O 1
ATOM 2228 N N . CYS B 1 105 ? -10.766 20.219 5.992 1 94.19 105 CYS B N 1
ATOM 2229 C CA . CYS B 1 105 ? -10.047 18.953 6.133 1 94.19 105 CYS B CA 1
ATOM 2230 C C . CYS B 1 105 ? -9.93 18.562 7.602 1 94.19 105 CYS B C 1
ATOM 2232 O O . CYS B 1 105 ? -9.742 19.406 8.469 1 94.19 105 CYS B O 1
ATOM 2234 N N . VAL B 1 106 ? -10.07 17.312 7.828 1 96.19 106 VAL B N 1
ATOM 2235 C CA . VAL B 1 106 ? -9.781 16.703 9.117 1 96.19 106 VAL B CA 1
ATOM 2236 C C . VAL B 1 106 ? -8.344 16.188 9.141 1 96.19 106 VAL B C 1
ATOM 2238 O O . VAL B 1 106 ? -7.941 15.406 8.273 1 96.19 106 VAL B O 1
ATOM 2241 N N . PRO B 1 107 ? -7.547 16.719 10.07 1 98.12 107 PRO B N 1
ATOM 2242 C CA . PRO B 1 107 ? -6.211 16.141 10.195 1 98.12 107 PRO B CA 1
ATOM 2243 C C . PRO B 1 107 ? -6.234 14.734 10.797 1 98.12 107 PRO B C 1
ATOM 2245 O O . PRO B 1 107 ? -6.785 14.539 11.891 1 98.12 107 PRO B O 1
ATOM 2248 N N . VAL B 1 108 ? -5.691 13.781 10.133 1 98.44 108 VAL B N 1
ATOM 2249 C CA . VAL B 1 108 ? -5.68 12.383 10.531 1 98.44 108 VAL B 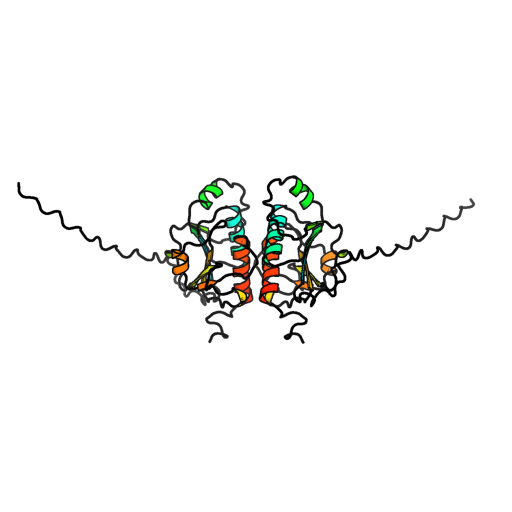CA 1
ATOM 2250 C C . VAL B 1 108 ? -4.238 11.891 10.633 1 98.44 108 VAL B C 1
ATOM 2252 O O . VAL B 1 108 ? -3.537 11.781 9.625 1 98.44 108 VAL B O 1
ATOM 2255 N N . ALA B 1 109 ? -3.795 11.609 11.836 1 98.56 109 ALA B N 1
ATOM 2256 C CA . ALA B 1 109 ? -2.475 11.016 12.031 1 98.56 109 ALA B CA 1
ATOM 2257 C C . ALA B 1 109 ? -2.498 9.516 11.758 1 98.56 109 ALA B C 1
ATOM 2259 O O . ALA B 1 109 ? -3.428 8.82 12.18 1 98.56 109 ALA B O 1
ATOM 2260 N N . VAL B 1 110 ? -1.513 9.016 11.062 1 98.31 110 VAL B N 1
ATOM 2261 C CA . VAL B 1 110 ? -1.36 7.586 10.828 1 98.31 110 VAL B CA 1
ATOM 2262 C C . VAL B 1 110 ? -0.191 7.051 11.648 1 98.31 110 VAL B C 1
ATOM 2264 O O . VAL B 1 110 ? 0.972 7.25 11.289 1 98.31 110 VAL B O 1
ATOM 2267 N N . GLU B 1 111 ? -0.527 6.434 12.727 1 94.88 111 GLU B N 1
ATOM 2268 C CA . GLU B 1 111 ? 0.478 5.992 13.688 1 94.88 111 GLU B CA 1
ATOM 2269 C C . GLU B 1 111 ? -0.068 4.887 14.586 1 94.88 111 GLU B C 1
ATOM 2271 O O . GLU B 1 111 ? -1.23 4.93 15 1 94.88 111 GLU B O 1
ATOM 2276 N N . LEU B 1 112 ? 0.849 3.963 14.828 1 91.62 112 LEU B N 1
ATOM 2277 C CA . LEU B 1 112 ? 0.48 2.938 15.797 1 91.62 112 LEU B CA 1
ATOM 2278 C C . LEU B 1 112 ? 0.723 3.422 17.219 1 91.62 112 LEU B C 1
ATOM 2280 O O . LEU B 1 112 ? 1.855 3.393 17.703 1 91.62 112 LEU B O 1
ATOM 2284 N N . VAL B 1 113 ? -0.269 3.902 17.922 1 91.25 113 VAL B N 1
ATOM 2285 C CA . VAL B 1 113 ? -0.213 4.363 19.297 1 91.25 113 VAL B CA 1
ATOM 2286 C C . VAL B 1 113 ? -1.447 3.875 20.062 1 91.25 113 VAL B C 1
ATOM 2288 O O . VAL B 1 113 ? -2.424 3.438 19.453 1 91.25 113 VAL B O 1
ATOM 2291 N N . GLU B 1 114 ? -1.272 3.928 21.328 1 91.19 114 GLU B N 1
ATOM 2292 C CA . GLU B 1 114 ? -2.414 3.545 22.156 1 91.19 114 GLU B CA 1
ATOM 2293 C C . GLU B 1 114 ? -3.627 4.426 21.859 1 91.19 114 GLU B C 1
ATOM 2295 O O . GLU B 1 114 ? -3.502 5.648 21.75 1 91.19 114 GLU B O 1
ATOM 2300 N N . GLY B 1 115 ? -4.789 3.865 21.672 1 92.44 115 GLY B N 1
ATOM 2301 C CA . GLY B 1 115 ? -6.02 4.602 21.438 1 92.44 115 GLY B CA 1
ATOM 2302 C C . GLY B 1 115 ? -6.309 4.844 19.969 1 92.44 115 GLY B C 1
ATOM 2303 O O . GLY B 1 115 ? -7.402 5.281 19.609 1 92.44 115 GLY B O 1
ATOM 2304 N N . ALA B 1 116 ? -5.391 4.621 19.125 1 96.19 116 ALA B N 1
ATOM 2305 C CA . ALA B 1 116 ? -5.598 4.789 17.688 1 96.19 116 ALA B CA 1
ATOM 2306 C C . ALA B 1 116 ? -6.645 3.809 17.172 1 96.19 116 ALA B C 1
ATOM 2308 O O . ALA B 1 116 ? -6.797 2.709 17.703 1 96.19 116 ALA B O 1
ATOM 2309 N N . ARG B 1 117 ? -7.395 4.219 16.125 1 97.25 117 ARG B N 1
ATOM 2310 C CA . ARG B 1 117 ? -8.414 3.381 15.508 1 97.25 117 ARG B CA 1
ATOM 2311 C C . ARG B 1 117 ? -7.812 2.537 14.383 1 97.25 117 ARG B C 1
ATOM 2313 O O . ARG B 1 117 ? -7.023 3.037 13.578 1 97.25 117 ARG B O 1
ATOM 2320 N N . PRO B 1 118 ? -8.195 1.222 14.391 1 97.75 118 PRO B N 1
ATOM 2321 C CA . PRO B 1 118 ? -7.723 0.443 13.242 1 97.75 118 PRO B CA 1
ATOM 2322 C C . PRO B 1 118 ? -8.328 0.915 11.922 1 97.75 118 PRO B C 1
ATOM 2324 O O . PRO B 1 118 ? -9.531 1.175 11.844 1 97.75 118 PRO B O 1
ATOM 2327 N N . LEU B 1 119 ? -7.488 0.998 10.953 1 97.94 119 LEU B N 1
ATOM 2328 C CA . LEU B 1 119 ? -7.863 1.576 9.672 1 97.94 119 LEU B CA 1
ATOM 2329 C C . LEU B 1 119 ? -9.07 0.855 9.078 1 97.94 119 LEU B C 1
ATOM 2331 O O . LEU B 1 119 ? -9.984 1.493 8.547 1 97.94 119 LEU B O 1
ATOM 2335 N N . PRO B 1 120 ? -9.195 -0.5 9.133 1 97 120 PRO B N 1
ATOM 2336 C CA . PRO B 1 120 ? -10.359 -1.169 8.555 1 97 120 PRO B CA 1
ATOM 2337 C C . PRO B 1 120 ? -11.672 -0.703 9.18 1 97 120 PRO B C 1
ATOM 2339 O O . PRO B 1 120 ? -12.719 -0.729 8.516 1 97 120 PRO B O 1
ATOM 2342 N N . GLU B 1 121 ? -11.602 -0.196 10.352 1 95.62 121 GLU B N 1
ATOM 2343 C CA . GLU B 1 121 ? -12.812 0.205 11.062 1 95.62 121 GLU B CA 1
ATOM 2344 C C . GLU B 1 121 ? -13.016 1.716 11 1 95.62 121 GLU B C 1
ATOM 2346 O O . GLU B 1 121 ? -14.023 2.232 11.484 1 95.62 121 GLU B O 1
ATOM 2351 N N . TYR B 1 122 ? -12.117 2.361 10.453 1 96.19 122 TYR B N 1
ATOM 2352 C CA . TYR B 1 122 ? -12.141 3.818 10.438 1 96.19 122 TYR B CA 1
ATOM 2353 C C . TYR B 1 122 ? -13.039 4.336 9.32 1 96.19 122 TYR B C 1
ATOM 2355 O O . TYR B 1 122 ? -12.977 3.852 8.188 1 96.19 122 TYR B O 1
ATOM 2363 N N . THR B 1 123 ? -13.883 5.254 9.633 1 95.62 123 THR B N 1
ATOM 2364 C CA . THR B 1 123 ? -14.648 5.992 8.633 1 95.62 123 THR B CA 1
ATOM 2365 C C . THR B 1 123 ? -13.953 7.305 8.273 1 95.62 123 THR B C 1
ATOM 2367 O O . THR B 1 123 ? -13.852 8.203 9.109 1 95.62 123 THR B O 1
ATOM 2370 N N . HIS B 1 124 ? -13.57 7.41 7.055 1 96.69 124 HIS B N 1
ATOM 2371 C CA . HIS B 1 124 ? -12.82 8.586 6.625 1 96.69 124 HIS B CA 1
ATOM 2372 C C . HIS B 1 124 ? -13.711 9.828 6.59 1 96.69 124 HIS B C 1
ATOM 2374 O O . HIS B 1 124 ? -14.898 9.734 6.258 1 96.69 124 HIS B O 1
ATOM 2380 N N . PRO B 1 125 ? -13.102 10.984 6.91 1 95.06 125 PRO B N 1
ATOM 2381 C CA . PRO B 1 125 ? -13.828 12.227 6.664 1 95.06 125 PRO B CA 1
ATOM 2382 C C . PRO B 1 125 ? -13.953 12.555 5.18 1 95.06 125 PRO B C 1
ATOM 2384 O O . PRO B 1 125 ? -13.234 11.984 4.355 1 95.06 125 PRO B O 1
ATOM 2387 N N . ASP B 1 126 ? -14.914 13.43 4.859 1 92.94 126 ASP B N 1
ATOM 2388 C CA . ASP B 1 126 ? -15.086 13.859 3.475 1 92.94 126 ASP B CA 1
ATOM 2389 C C . ASP B 1 126 ? -13.805 14.492 2.932 1 92.94 126 ASP B C 1
ATOM 2391 O O . ASP B 1 126 ? -13.43 14.258 1.78 1 92.94 126 ASP B O 1
ATOM 2395 N N . ARG B 1 127 ? -13.211 15.32 3.75 1 94.75 127 ARG B N 1
ATOM 2396 C CA . ARG B 1 127 ? -11.953 15.992 3.434 1 94.75 127 ARG B CA 1
ATOM 2397 C C . ARG B 1 127 ? -10.891 15.688 4.48 1 94.75 127 ARG B C 1
ATOM 2399 O O . ARG B 1 127 ? -11.117 15.875 5.68 1 94.75 127 ARG B O 1
ATOM 2406 N N . ALA B 1 128 ? -9.719 15.195 4.012 1 97 128 ALA B N 1
ATOM 2407 C CA . ALA B 1 128 ? -8.742 14.734 4.992 1 97 128 ALA B CA 1
ATOM 2408 C C . ALA B 1 128 ? -7.352 15.266 4.668 1 97 128 ALA B C 1
ATOM 2410 O O . ALA B 1 128 ? -6.988 15.406 3.5 1 97 128 ALA B O 1
ATOM 2411 N N . LEU B 1 129 ? -6.633 15.641 5.668 1 97.75 129 LEU B N 1
ATOM 2412 C CA . LEU B 1 129 ? -5.18 15.75 5.672 1 97.75 129 LEU B CA 1
ATOM 2413 C C . LEU B 1 129 ? -4.543 14.594 6.43 1 97.75 129 LEU B C 1
ATOM 2415 O O . LEU B 1 129 ? -4.57 14.562 7.664 1 97.75 129 LEU B O 1
ATOM 2419 N N . TYR B 1 130 ? -4.02 13.633 5.691 1 98.69 130 TYR B N 1
ATOM 2420 C CA . TYR B 1 130 ? -3.354 12.508 6.332 1 98.69 130 TYR B CA 1
ATOM 2421 C C . TYR B 1 130 ? -1.904 12.844 6.66 1 98.69 130 TYR B C 1
ATOM 2423 O O . TYR B 1 130 ? -1.146 13.266 5.789 1 98.69 130 TYR B O 1
ATOM 2431 N N . ILE B 1 131 ? -1.537 12.609 7.895 1 98.69 131 ILE B N 1
ATOM 2432 C CA . ILE B 1 131 ? -0.212 13 8.367 1 98.69 131 ILE B CA 1
ATOM 2433 C C . ILE B 1 131 ? 0.591 11.75 8.727 1 98.69 131 ILE B C 1
ATOM 2435 O O . ILE B 1 131 ? 0.115 10.898 9.477 1 98.69 131 ILE B O 1
ATOM 2439 N N . PHE B 1 132 ? 1.788 11.68 8.234 1 98.12 132 PHE B N 1
ATOM 2440 C CA . PHE B 1 132 ? 2.68 10.539 8.422 1 98.12 132 PHE B CA 1
ATOM 2441 C C . PHE B 1 132 ? 3.977 10.969 9.094 1 98.12 132 PHE B C 1
ATOM 2443 O O . PHE B 1 132 ? 4.523 12.031 8.781 1 98.12 132 PHE B O 1
ATOM 2450 N N . GLY B 1 133 ? 4.492 10.125 9.961 1 96.56 133 GLY B N 1
ATOM 2451 C CA . GLY B 1 133 ? 5.762 10.375 10.625 1 96.56 133 GLY B CA 1
ATOM 2452 C C . GLY B 1 133 ? 6.961 10.008 9.773 1 96.56 133 GLY B C 1
ATOM 2453 O O . GLY B 1 133 ? 6.809 9.539 8.641 1 96.56 133 GLY B O 1
ATOM 2454 N N . PRO B 1 134 ? 8.141 10.273 10.375 1 94.88 134 PRO B N 1
ATOM 2455 C CA . PRO B 1 134 ? 9.367 9.938 9.641 1 94.88 134 PRO B CA 1
ATOM 2456 C C . PRO B 1 134 ? 9.586 8.43 9.539 1 94.88 134 PRO B C 1
ATOM 2458 O O . PRO B 1 134 ? 8.969 7.652 10.273 1 94.88 134 PRO B O 1
ATOM 2461 N N . GLU B 1 135 ? 10.438 7.992 8.625 1 91.56 135 GLU B N 1
ATOM 2462 C CA . GLU B 1 135 ? 10.75 6.59 8.352 1 91.56 135 GLU B CA 1
ATOM 2463 C C . GLU B 1 135 ? 11.43 5.934 9.539 1 91.56 135 GLU B C 1
ATOM 2465 O O . GLU B 1 135 ? 11.43 4.707 9.664 1 91.56 135 GLU B O 1
ATOM 2470 N N . ASP B 1 136 ? 12.047 6.664 10.398 1 91.12 136 ASP B N 1
ATOM 2471 C CA . ASP B 1 136 ? 12.891 6.137 11.461 1 91.12 136 ASP B CA 1
ATOM 2472 C C . ASP B 1 136 ? 12.422 6.621 12.828 1 91.12 136 ASP B C 1
ATOM 2474 O O . ASP B 1 136 ? 13.219 6.773 13.75 1 91.12 136 ASP B O 1
ATOM 2478 N N . GLY B 1 137 ? 11.102 6.926 12.898 1 90.31 137 GLY B N 1
ATOM 2479 C CA . GLY B 1 137 ? 10.594 7.406 14.172 1 90.31 137 GLY B CA 1
ATOM 2480 C C . GLY B 1 137 ? 9.086 7.57 14.188 1 90.31 137 GLY B C 1
ATOM 2481 O O . GLY B 1 137 ? 8.391 7.078 13.289 1 90.31 137 GLY B O 1
ATOM 2482 N N . SER B 1 138 ? 8.625 8.242 15.32 1 91.06 138 SER B N 1
ATOM 2483 C CA . SER B 1 138 ? 7.195 8.469 15.508 1 91.06 138 SER B CA 1
ATOM 2484 C C . SER B 1 138 ? 6.84 9.938 15.281 1 91.06 138 SER B C 1
ATOM 2486 O O . SER B 1 138 ? 7.715 10.805 15.289 1 91.06 138 SER B O 1
ATOM 2488 N N . LEU B 1 139 ? 5.656 10.156 15.039 1 94.56 139 LEU B N 1
ATOM 2489 C CA . LEU B 1 139 ? 5.152 11.516 14.953 1 94.56 139 LEU B CA 1
ATOM 2490 C C . LEU B 1 139 ? 5.297 12.242 16.297 1 94.56 139 LEU B C 1
ATOM 2492 O O . LEU B 1 139 ? 5.039 11.656 17.344 1 94.56 139 LEU B O 1
ATOM 2496 N N . ASP B 1 140 ? 5.672 13.461 16.203 1 93 140 ASP B N 1
ATOM 2497 C CA . ASP B 1 140 ? 5.742 14.289 17.391 1 93 140 ASP B CA 1
ATOM 2498 C C . ASP B 1 140 ? 4.402 14.305 18.125 1 93 140 ASP B C 1
ATOM 2500 O O . ASP B 1 140 ? 3.346 14.391 17.5 1 93 140 ASP B O 1
ATOM 2504 N N . LYS B 1 141 ? 4.488 14.266 19.438 1 94 141 LYS B N 1
ATOM 2505 C CA . LYS B 1 141 ? 3.285 14.234 20.266 1 94 141 LYS B CA 1
ATOM 2506 C C . LYS B 1 141 ? 2.408 15.453 20 1 94 141 LYS B C 1
ATOM 2508 O O . LYS B 1 141 ? 1.18 15.352 20 1 94 141 LYS B O 1
ATOM 2513 N N . ASP B 1 142 ? 3.053 16.562 19.797 1 95 142 ASP B N 1
ATOM 2514 C CA . ASP B 1 142 ? 2.32 17.812 19.562 1 95 142 ASP B CA 1
ATOM 2515 C C . ASP B 1 142 ? 1.476 17.719 18.297 1 95 142 ASP B C 1
ATOM 2517 O O . ASP B 1 142 ? 0.349 18.219 18.25 1 95 142 ASP B O 1
ATOM 2521 N N . ILE B 1 143 ? 2.012 17.141 17.312 1 95.62 143 ILE B N 1
ATOM 2522 C CA . ILE B 1 143 ? 1.289 16.953 16.047 1 95.62 143 ILE B CA 1
ATOM 2523 C C . ILE B 1 143 ? 0.169 15.93 16.234 1 95.62 143 ILE B C 1
ATOM 2525 O O . ILE B 1 143 ? -0.961 16.156 15.805 1 95.62 143 ILE B O 1
ATOM 2529 N N . ARG B 1 144 ? 0.501 14.898 16.922 1 96 144 ARG B N 1
ATOM 2530 C CA . ARG B 1 144 ? -0.487 13.852 17.172 1 96 144 ARG B CA 1
ATOM 2531 C C . ARG B 1 144 ? -1.668 14.398 17.969 1 96 144 ARG B C 1
ATOM 2533 O O . ARG B 1 144 ? -2.822 14.102 17.641 1 96 144 ARG B O 1
ATOM 2540 N N . ASP B 1 145 ? -1.37 15.203 18.922 1 95.06 145 ASP B N 1
ATOM 2541 C CA . ASP B 1 145 ? -2.404 15.766 19.781 1 95.06 145 ASP B CA 1
ATOM 2542 C C . ASP B 1 145 ? -3.271 16.766 19.031 1 95.06 145 ASP B C 1
ATOM 2544 O O . ASP B 1 145 ? -4.441 16.969 19.359 1 95.06 145 ASP B O 1
ATOM 2548 N N . TRP B 1 146 ? -2.695 17.375 18.062 1 96.25 146 TRP B N 1
ATOM 2549 C CA . TRP B 1 146 ? -3.398 18.344 17.234 1 96.25 146 TRP B CA 1
ATOM 2550 C C . TRP B 1 146 ? -4.355 17.656 16.266 1 96.25 146 TRP B C 1
ATOM 2552 O O . TRP B 1 146 ? -5.371 18.219 15.867 1 96.25 146 TRP B O 1
ATOM 2562 N N . CYS B 1 147 ? -4.082 16.438 15.859 1 97.44 147 CYS B N 1
ATOM 2563 C CA . CYS B 1 147 ? -4.906 15.695 14.914 1 97.44 147 CYS B CA 1
ATOM 2564 C C . CYS B 1 147 ? -6.234 15.297 15.547 1 97.44 147 CYS B C 1
ATOM 2566 O O . CYS B 1 147 ? -6.281 14.938 16.719 1 97.44 147 CYS B O 1
ATOM 2568 N N . GLU B 1 148 ? -7.258 15.391 14.758 1 97 148 GLU B N 1
ATOM 2569 C CA . GLU B 1 148 ? -8.586 15 15.227 1 97 148 GLU B CA 1
ATOM 2570 C C . GLU B 1 148 ? -8.695 13.484 15.375 1 97 148 GLU B C 1
ATOM 2572 O O . GLU B 1 148 ? -9.359 12.992 16.297 1 97 148 GLU B O 1
ATOM 2577 N N . ASP B 1 149 ? -8.109 12.742 14.484 1 97.81 149 ASP B N 1
ATOM 2578 C CA . ASP B 1 149 ? -8.133 11.281 14.508 1 97.81 149 ASP B CA 1
ATOM 2579 C C . ASP B 1 149 ? -6.719 10.711 14.391 1 97.81 149 ASP B C 1
ATOM 2581 O O . ASP B 1 149 ? -5.84 11.328 13.789 1 97.81 149 ASP B O 1
ATOM 2585 N N . VAL B 1 150 ? -6.559 9.609 15.039 1 98.12 150 VAL B N 1
ATOM 2586 C CA . VAL B 1 150 ? -5.355 8.797 14.898 1 98.12 150 VAL B CA 1
ATOM 2587 C C . VAL B 1 150 ? -5.73 7.383 14.461 1 98.12 150 VAL B C 1
ATOM 2589 O O . VAL B 1 150 ? -6.59 6.746 15.078 1 98.12 150 VAL B O 1
ATOM 2592 N N . VAL B 1 151 ? -5.125 6.938 13.352 1 98.19 151 VAL B N 1
ATOM 2593 C CA . VAL B 1 151 ? -5.445 5.617 12.812 1 98.19 151 VAL B CA 1
ATOM 2594 C C . VAL B 1 151 ? -4.164 4.805 12.641 1 98.19 151 VAL B C 1
ATOM 2596 O O . VAL B 1 151 ? -3.07 5.367 12.586 1 98.19 151 VAL B O 1
ATOM 2599 N N . TYR B 1 152 ? -4.309 3.525 12.664 1 97.62 152 TYR B N 1
ATOM 2600 C CA . TYR B 1 152 ? -3.17 2.646 12.414 1 97.62 152 TYR B CA 1
ATOM 2601 C C . TYR B 1 152 ? -3.566 1.483 11.516 1 97.62 152 TYR B C 1
ATOM 2603 O O . TYR B 1 152 ? -4.75 1.166 11.383 1 97.62 152 TYR B O 1
ATOM 2611 N N . ILE B 1 153 ? -2.656 0.955 10.812 1 97.69 153 ILE B N 1
ATOM 2612 C CA . ILE B 1 153 ? -2.84 -0.261 10.031 1 97.69 153 ILE B CA 1
ATOM 2613 C C . ILE B 1 153 ? -2.422 -1.477 10.859 1 97.69 153 ILE B C 1
ATOM 2615 O O . ILE B 1 153 ? -1.289 -1.546 11.336 1 97.69 153 ILE B O 1
ATOM 2619 N N . PRO B 1 154 ? -3.285 -2.432 11.031 1 96.75 154 PRO B N 1
ATOM 2620 C CA . PRO B 1 154 ? -2.994 -3.535 11.953 1 96.75 154 PRO B CA 1
ATOM 2621 C C . PRO B 1 154 ? -2.055 -4.574 11.352 1 96.75 154 PRO B C 1
ATOM 2623 O O . PRO B 1 154 ? -2.453 -5.723 11.133 1 96.75 154 PRO B O 1
ATOM 2626 N N . THR B 1 155 ? -0.854 -4.289 11.188 1 95.5 155 THR B N 1
ATOM 2627 C CA . THR B 1 155 ? 0.175 -5.184 10.672 1 95.5 155 THR B CA 1
ATOM 2628 C C . THR B 1 155 ? 1.103 -5.641 11.797 1 95.5 155 THR B C 1
ATOM 2630 O O . THR B 1 155 ? 1.058 -5.105 12.906 1 95.5 155 THR B O 1
ATOM 2633 N N . THR B 1 156 ? 1.839 -6.723 11.453 1 92.44 156 THR B N 1
ATOM 2634 C CA . THR B 1 156 ? 2.986 -7.082 12.273 1 92.44 156 THR B CA 1
ATOM 2635 C C . THR B 1 156 ? 4.219 -6.281 11.867 1 92.44 156 THR B C 1
ATOM 2637 O O . THR B 1 156 ? 4.598 -6.27 10.695 1 92.44 156 THR B O 1
ATOM 2640 N N . GLY B 1 157 ? 4.707 -5.57 12.797 1 88.75 157 GLY B N 1
ATOM 2641 C CA . GLY B 1 157 ? 5.859 -4.746 12.477 1 88.75 157 GLY B CA 1
ATOM 2642 C C . GLY B 1 157 ? 5.492 -3.441 11.797 1 88.75 157 GLY B C 1
ATOM 2643 O O . GLY B 1 157 ? 4.312 -3.084 11.727 1 88.75 157 GLY B O 1
ATOM 2644 N N . CYS B 1 158 ? 6.543 -2.723 11.289 1 88.38 158 CYS B N 1
ATOM 2645 C CA . CYS B 1 158 ? 6.359 -1.388 10.734 1 88.38 158 CYS B CA 1
ATOM 2646 C C . CYS B 1 158 ? 6.461 -1.409 9.211 1 88.38 158 CYS B C 1
ATOM 2648 O O . CYS B 1 158 ? 7.352 -2.051 8.656 1 88.38 158 CYS B O 1
ATOM 2650 N N . MET B 1 159 ? 5.633 -0.732 8.594 1 93.06 159 MET B N 1
ATOM 2651 C CA . MET B 1 159 ? 5.617 -0.639 7.133 1 93.06 159 MET B CA 1
ATOM 2652 C C . MET B 1 159 ? 6.512 0.498 6.652 1 93.06 159 MET B C 1
ATOM 2654 O O . MET B 1 159 ? 6.762 1.452 7.387 1 93.06 159 MET B O 1
ATOM 2658 N N . ASN B 1 160 ? 6.98 0.354 5.367 1 92.69 160 ASN B N 1
ATOM 2659 C CA . ASN B 1 160 ? 7.594 1.488 4.688 1 92.69 160 ASN B CA 1
ATOM 2660 C C . ASN B 1 160 ? 6.629 2.664 4.57 1 92.69 160 ASN B C 1
ATOM 2662 O O . ASN B 1 160 ? 5.426 2.469 4.375 1 92.69 160 ASN B O 1
ATOM 2666 N N . LEU B 1 161 ? 7.188 3.879 4.617 1 96.19 161 LEU B N 1
ATOM 2667 C CA . LEU B 1 161 ? 6.379 5.094 4.582 1 96.19 161 LEU B CA 1
ATOM 2668 C C . LEU B 1 161 ? 5.469 5.102 3.357 1 96.19 161 LEU B C 1
ATOM 2670 O O . LEU B 1 161 ? 4.262 5.309 3.48 1 96.19 161 LEU B O 1
ATOM 2674 N N . ALA B 1 162 ? 6.043 4.891 2.197 1 96.12 162 ALA B N 1
ATOM 2675 C CA . ALA B 1 162 ? 5.258 4.957 0.965 1 96.12 162 ALA B CA 1
ATOM 2676 C C . ALA B 1 162 ? 4.211 3.848 0.925 1 96.12 162 ALA B C 1
ATOM 2678 O O . ALA B 1 162 ? 3.111 4.043 0.396 1 96.12 162 ALA B O 1
ATOM 2679 N N . ALA B 1 163 ? 4.52 2.66 1.46 1 96.94 163 ALA B N 1
ATOM 2680 C CA . ALA B 1 163 ? 3.545 1.58 1.582 1 96.94 163 ALA B CA 1
ATOM 2681 C C . ALA B 1 163 ? 2.355 2.008 2.438 1 96.94 163 ALA B C 1
ATOM 2683 O O . ALA B 1 163 ? 1.202 1.77 2.072 1 96.94 163 ALA B O 1
ATOM 2684 N N . THR B 1 164 ? 2.686 2.66 3.523 1 98.06 164 THR B N 1
ATOM 2685 C CA . THR B 1 164 ? 1.648 3.137 4.43 1 98.06 164 THR B CA 1
ATOM 2686 C C . THR B 1 164 ? 0.73 4.133 3.725 1 98.06 164 THR B C 1
ATOM 2688 O O . THR B 1 164 ? -0.495 4.027 3.82 1 98.06 164 THR B O 1
ATOM 2691 N N . VAL B 1 165 ? 1.302 5.055 2.998 1 98.5 165 VAL B N 1
ATOM 2692 C CA . VAL B 1 165 ? 0.543 6.059 2.258 1 98.5 165 VAL B CA 1
ATOM 2693 C C . VAL B 1 165 ? -0.377 5.371 1.252 1 98.5 165 VAL B C 1
ATOM 2695 O O . VAL B 1 165 ? -1.566 5.688 1.172 1 98.5 165 VAL B O 1
ATOM 2698 N N . ASN B 1 166 ? 0.149 4.402 0.493 1 98.38 166 ASN B N 1
ATOM 2699 C CA . ASN B 1 166 ? -0.643 3.674 -0.491 1 98.38 166 ASN B CA 1
ATOM 2700 C C . ASN B 1 166 ? -1.844 2.988 0.152 1 98.38 166 ASN B C 1
ATOM 2702 O O . ASN B 1 166 ? -2.955 3.043 -0.379 1 98.38 166 ASN B O 1
ATOM 2706 N N . VAL B 1 167 ? -1.635 2.379 1.297 1 98.75 167 VAL B N 1
ATOM 2707 C CA . VAL B 1 167 ? -2.68 1.604 1.958 1 98.75 167 VAL B CA 1
ATOM 2708 C C . VAL B 1 167 ? -3.775 2.539 2.461 1 98.75 167 VAL B C 1
ATOM 2710 O O . VAL B 1 167 ? -4.965 2.252 2.303 1 98.75 167 VAL B O 1
ATOM 2713 N N . VAL B 1 168 ? -3.395 3.654 3.062 1 98.69 168 VAL B N 1
ATOM 2714 C CA . VAL B 1 168 ? -4.375 4.602 3.578 1 98.69 168 VAL B CA 1
ATOM 2715 C C . VAL B 1 168 ? -5.211 5.16 2.428 1 98.69 168 VAL B C 1
ATOM 2717 O O . VAL B 1 168 ? -6.438 5.23 2.52 1 98.69 168 VAL B O 1
ATOM 2720 N N . LEU B 1 169 ? -4.562 5.531 1.345 1 98.25 169 LEU B N 1
ATOM 2721 C CA . LEU B 1 169 ? -5.262 6.105 0.198 1 98.25 169 LEU B CA 1
ATOM 2722 C C . LEU B 1 169 ? -6.137 5.059 -0.481 1 98.25 169 LEU B C 1
ATOM 2724 O O . LEU B 1 169 ? -7.242 5.367 -0.932 1 98.25 169 LEU B O 1
ATOM 2728 N N . TYR B 1 170 ? -5.703 3.854 -0.528 1 98.44 170 TYR B N 1
ATOM 2729 C CA . TYR B 1 170 ? -6.535 2.779 -1.061 1 98.44 170 TYR B CA 1
ATOM 2730 C C . TYR B 1 170 ? -7.781 2.578 -0.205 1 98.44 170 TYR B C 1
ATOM 2732 O O . TYR B 1 170 ? -8.883 2.426 -0.731 1 98.44 170 TYR B O 1
ATOM 2740 N N . ASP B 1 171 ? -7.523 2.465 1.097 1 98.12 171 ASP B N 1
ATOM 2741 C CA . ASP B 1 171 ? -8.648 2.27 2.002 1 98.12 171 ASP B CA 1
ATOM 2742 C C . ASP B 1 171 ? -9.711 3.348 1.8 1 98.12 171 ASP B C 1
ATOM 2744 O O . ASP B 1 171 ? -10.906 3.049 1.738 1 98.12 171 ASP B O 1
ATOM 2748 N N . ARG B 1 172 ? -9.258 4.562 1.708 1 97.25 172 ARG B N 1
ATOM 2749 C CA . ARG B 1 172 ? -10.164 5.676 1.446 1 97.25 172 ARG B CA 1
ATOM 2750 C C . ARG B 1 172 ? -10.914 5.473 0.134 1 97.25 172 ARG B C 1
ATOM 2752 O O . ARG B 1 172 ? -12.133 5.645 0.077 1 97.25 172 ARG B O 1
ATOM 2759 N N . MET B 1 173 ? -10.211 5.141 -0.882 1 96.19 173 MET B N 1
ATOM 2760 C CA . MET B 1 173 ? -10.812 4.93 -2.197 1 96.19 173 MET B CA 1
ATOM 2761 C C . MET B 1 173 ? -11.82 3.789 -2.156 1 96.19 173 MET B C 1
ATOM 2763 O O . MET B 1 173 ? -12.938 3.922 -2.67 1 96.19 173 MET B O 1
ATOM 2767 N N . ALA B 1 174 ? -11.461 2.703 -1.538 1 95.56 174 ALA B N 1
ATOM 2768 C CA . ALA B 1 174 ? -12.281 1.496 -1.512 1 95.56 174 ALA B CA 1
ATOM 2769 C C . ALA B 1 174 ? -13.586 1.736 -0.761 1 95.56 174 ALA B C 1
ATOM 2771 O O . ALA B 1 174 ? -14.625 1.168 -1.11 1 95.56 174 ALA B O 1
ATOM 2772 N N . LYS B 1 175 ? -13.492 2.59 0.244 1 93.94 175 LYS B N 1
ATOM 2773 C CA . LYS B 1 175 ? -14.672 2.854 1.067 1 93.94 175 LYS B CA 1
ATOM 2774 C C . LYS B 1 175 ? -15.586 3.881 0.407 1 93.94 175 LYS B C 1
ATOM 2776 O O . LYS B 1 175 ? -16.75 4.035 0.804 1 93.94 175 LYS B O 1
ATOM 2781 N N . GLY B 1 176 ? -15.086 4.531 -0.624 1 85.12 176 GLY B N 1
ATOM 2782 C CA . GLY B 1 176 ? -15.914 5.418 -1.432 1 85.12 176 GLY B CA 1
ATOM 2783 C C . GLY B 1 176 ? -16.578 6.516 -0.623 1 85.12 176 GLY B C 1
ATOM 2784 O O . GLY B 1 176 ? -15.906 7.223 0.138 1 85.12 176 GLY B O 1
ATOM 2785 N N . ASN B 1 177 ? -17.859 6.578 -0.856 1 75.12 177 ASN B N 1
ATOM 2786 C CA . ASN B 1 177 ? -18.625 7.656 -0.24 1 75.12 177 ASN B CA 1
ATOM 2787 C C . ASN B 1 177 ? -19.109 7.277 1.154 1 75.12 177 ASN B C 1
ATOM 2789 O O . ASN B 1 177 ? -19.938 7.969 1.738 1 75.12 177 ASN B O 1
ATOM 2793 N N . ASN B 1 178 ? -18.562 6.109 1.575 1 74.81 178 ASN B N 1
ATOM 2794 C CA . ASN B 1 178 ? -18.844 5.762 2.963 1 74.81 178 ASN B CA 1
ATOM 2795 C C . ASN B 1 178 ? -18.016 6.586 3.934 1 74.81 178 ASN B C 1
ATOM 2797 O O . ASN B 1 178 ? -17.141 6.051 4.625 1 74.81 178 ASN B O 1
ATOM 2801 N N . THR B 1 179 ? -18.328 7.863 3.879 1 78.94 179 THR B N 1
ATOM 2802 C CA . THR B 1 179 ? -17.641 8.836 4.715 1 78.94 179 THR B CA 1
ATOM 2803 C C . THR B 1 179 ? -18.5 9.258 5.895 1 78.94 179 THR B C 1
ATOM 2805 O O . THR B 1 179 ? -19.625 8.781 6.043 1 78.94 179 THR B O 1
ATOM 2808 N N . ARG B 1 180 ? -17.875 10.039 6.762 1 74.19 180 ARG B N 1
ATOM 2809 C CA . ARG B 1 180 ? -18.578 10.469 7.969 1 74.19 180 ARG B CA 1
ATOM 2810 C C . ARG B 1 180 ? -19.891 11.164 7.625 1 74.19 180 ARG B C 1
ATOM 2812 O O . ARG B 1 180 ? -20.844 11.141 8.414 1 74.19 180 ARG B O 1
ATOM 2819 N N . SER B 1 181 ? -19.906 11.672 6.426 1 62.47 181 SER B N 1
ATOM 2820 C CA . SER B 1 181 ? -21.156 12.289 6.004 1 62.47 181 SER B CA 1
ATOM 2821 C C . SER B 1 181 ? -21.953 11.375 5.078 1 62.47 181 SER B C 1
ATOM 2823 O O . SER B 1 181 ? -22.984 11.766 4.535 1 62.47 181 SER B O 1
ATOM 2825 N N . GLY B 1 182 ? -21.422 10.203 4.973 1 53.88 182 GLY B N 1
ATOM 2826 C CA . GLY B 1 182 ? -22.047 9.281 4.043 1 53.88 182 GLY B CA 1
ATOM 2827 C C . GLY B 1 182 ? -23.297 8.633 4.602 1 53.88 182 GLY B C 1
ATOM 2828 O O . GLY B 1 182 ? -23.656 8.852 5.762 1 53.88 182 GLY B O 1
ATOM 2829 N N . PRO B 1 183 ? -24.047 8.062 3.658 1 49.81 183 PRO B N 1
ATOM 2830 C CA . PRO B 1 183 ? -25.359 7.516 3.984 1 49.81 183 PRO B CA 1
ATOM 2831 C C . PRO B 1 183 ? -25.328 6.59 5.195 1 49.81 183 PRO B C 1
ATOM 2833 O O . PRO B 1 183 ? -26.328 6.457 5.902 1 49.81 183 PRO B O 1
ATOM 2836 N N . GLN B 1 184 ? -24.219 5.977 5.371 1 49.78 184 GLN B N 1
ATOM 2837 C CA . GLN B 1 184 ? -24.172 5.023 6.477 1 49.78 184 GLN B CA 1
ATOM 2838 C C . GLN B 1 184 ? -24 5.742 7.812 1 49.78 184 GLN B C 1
ATOM 2840 O O . GLN B 1 184 ? -24.203 5.145 8.875 1 49.78 184 GLN B O 1
ATOM 2845 N N . PHE B 1 185 ? -23.656 6.949 7.742 1 44.81 185 PHE B N 1
ATOM 2846 C CA . PHE B 1 185 ? -23.391 7.672 8.977 1 44.81 185 PHE B CA 1
ATOM 2847 C C . PHE B 1 185 ? -24.391 8.797 9.18 1 44.81 185 PHE B C 1
ATOM 2849 O O . PHE B 1 185 ? -24.266 9.586 10.125 1 44.81 185 PHE B O 1
ATOM 2856 N N . ARG B 1 186 ? -25.391 8.898 8.375 1 40.91 186 ARG B N 1
ATOM 2857 C CA . ARG B 1 186 ? -26.516 9.797 8.609 1 40.91 186 ARG B CA 1
ATOM 2858 C C . ARG B 1 186 ? -27.609 9.102 9.422 1 40.91 186 ARG B C 1
ATOM 2860 O O . ARG B 1 186 ? -27.828 7.895 9.281 1 40.91 186 ARG B O 1
#

pLDDT: mean 79.5, std 24.01, range [29.66, 98.75]

Organism: NCBI:txid47879